Protein AF-A0A2I2FXU3-F1 (afdb_monomer)

pLDDT: mean 91.3, std 12.39, range [39.47, 98.62]

Nearest PDB structures (foldseek):
  2jab-assembly2_B  TM=5.155E-01  e=3.167E-03  synthetic construct
  7tts-assembly1_D  TM=4.616E-01  e=1.803E-03  Homo sapiens
  7tts-assembly1_E  TM=4.319E-01  e=2.280E-03  Homo sapiens
  5le8-assembly2_B  TM=4.761E-01  e=1.492E-02  synthetic construct
  5le2-assembly2_B  TM=4.680E-01  e=5.057E-02  synthetic construct

Mean predicted aligned error: 5.76 Å

Radius of gyration: 20.12 Å; Cα contacts (8 Å, |Δi|>4): 234; chains: 1; bounding box: 50×53×50 Å

Structure (mmCIF, N/CA/C/O backbone):
data_AF-A0A2I2FXU3-F1
#
_entry.id   AF-A0A2I2FXU3-F1
#
loop_
_atom_site.group_PDB
_atom_site.id
_atom_site.type_symbol
_atom_site.label_atom_id
_atom_site.label_alt_id
_atom_site.label_comp_id
_atom_site.label_asym_id
_atom_site.label_entity_id
_atom_site.label_seq_id
_atom_site.pdbx_PDB_ins_code
_atom_site.Cartn_x
_atom_site.Cartn_y
_atom_site.Cartn_z
_atom_site.occupancy
_atom_site.B_iso_or_equiv
_atom_site.auth_seq_id
_atom_site.auth_comp_id
_atom_site.auth_asym_id
_atom_site.auth_atom_id
_atom_site.pdbx_PDB_model_num
ATOM 1 N N . MET A 1 1 ? -16.801 21.733 23.688 1.00 39.47 1 MET A N 1
ATOM 2 C CA . MET A 1 1 ? -16.228 20.838 24.711 1.00 39.47 1 MET A CA 1
ATOM 3 C C . MET A 1 1 ? -17.030 19.547 24.641 1.00 39.47 1 MET A C 1
ATOM 5 O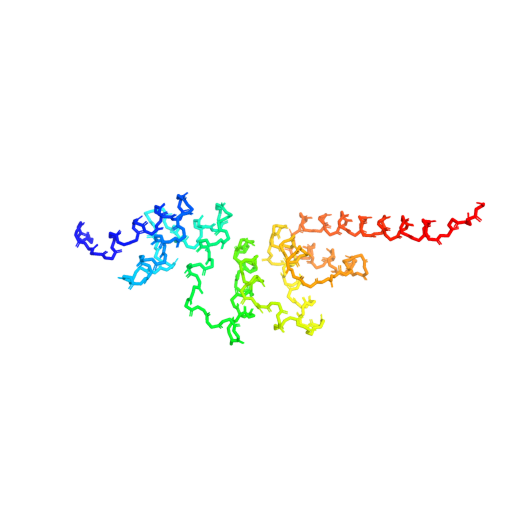 O . MET A 1 1 ? -18.182 19.554 25.047 1.00 39.47 1 MET A O 1
ATOM 9 N N . VAL A 1 2 ? -16.510 18.520 23.960 1.00 44.78 2 VAL A N 1
ATOM 10 C CA . VAL A 1 2 ? -17.203 17.221 23.837 1.00 44.78 2 VAL A CA 1
ATOM 11 C C . VAL A 1 2 ? -17.132 16.531 25.209 1.00 44.78 2 VAL A C 1
ATOM 13 O O . VAL A 1 2 ? -16.062 16.596 25.821 1.00 44.78 2 VAL A O 1
ATOM 16 N N . PRO A 1 3 ? -18.227 15.951 25.735 1.00 40.75 3 PRO A N 1
ATOM 17 C CA . PRO A 1 3 ? -18.242 15.350 27.067 1.00 40.75 3 PRO A CA 1
ATOM 18 C C . PRO A 1 3 ? -17.186 14.248 27.198 1.00 40.75 3 PRO A C 1
ATOM 20 O O . PRO A 1 3 ? -16.908 13.528 26.241 1.00 40.75 3 PRO A O 1
ATOM 23 N N . LEU A 1 4 ? -16.622 14.102 28.398 1.00 49.78 4 LEU A N 1
ATOM 24 C CA . LEU A 1 4 ? -15.660 13.044 28.736 1.00 49.78 4 LEU A CA 1
ATOM 25 C C . LEU A 1 4 ? -16.249 11.621 28.614 1.00 49.78 4 LEU A C 1
ATOM 27 O O . LEU A 1 4 ? -15.477 10.676 28.514 1.00 49.78 4 LEU A O 1
ATOM 31 N N . ASP A 1 5 ? -17.579 11.493 28.518 1.00 58.56 5 ASP A N 1
ATOM 32 C CA . ASP A 1 5 ? -18.321 10.227 28.411 1.00 58.56 5 ASP A CA 1
ATOM 33 C C . ASP A 1 5 ? -18.968 9.998 27.029 1.00 58.56 5 ASP A C 1
ATOM 35 O O . ASP A 1 5 ? -20.008 9.349 26.930 1.00 58.56 5 ASP A O 1
ATOM 39 N N . ASP A 1 6 ? -18.404 10.538 25.943 1.00 65.50 6 ASP A N 1
ATOM 40 C CA . ASP A 1 6 ? -18.864 10.194 24.589 1.00 65.50 6 ASP A CA 1
ATOM 41 C C . ASP A 1 6 ? -18.418 8.758 24.229 1.00 65.50 6 ASP A C 1
ATOM 43 O O . ASP A 1 6 ? -17.213 8.511 24.074 1.00 65.50 6 ASP A O 1
ATOM 47 N N . PRO A 1 7 ? -19.348 7.795 24.052 1.00 66.25 7 PRO A N 1
ATOM 48 C CA . PRO A 1 7 ? -19.008 6.416 23.705 1.00 66.25 7 PRO A CA 1
ATOM 49 C C . PRO A 1 7 ? -18.156 6.316 22.432 1.00 66.25 7 PRO A C 1
ATOM 51 O O . PRO A 1 7 ? -17.288 5.448 22.335 1.00 66.25 7 PRO A O 1
ATOM 54 N N . LEU A 1 8 ? -18.341 7.236 21.477 1.00 68.38 8 LEU A N 1
ATOM 55 C CA . LEU A 1 8 ? -17.561 7.277 20.239 1.00 68.38 8 LEU A CA 1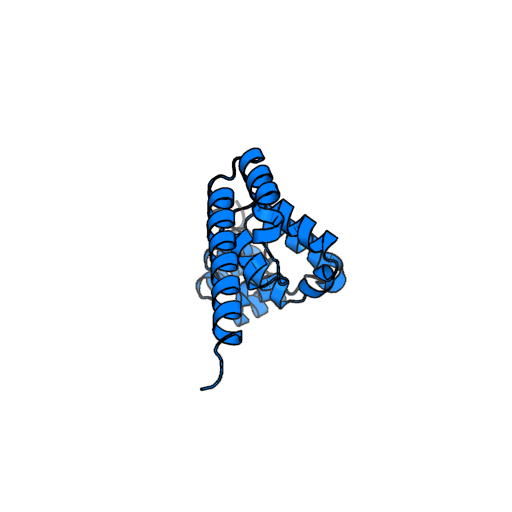
ATOM 56 C C . LEU A 1 8 ? -16.106 7.685 20.487 1.00 68.38 8 LEU A C 1
ATOM 58 O O . LEU A 1 8 ? -15.201 7.159 19.833 1.00 68.38 8 LEU A O 1
ATOM 62 N N . LYS A 1 9 ? -15.855 8.571 21.458 1.00 74.25 9 LYS A N 1
ATOM 63 C CA . LYS A 1 9 ? -14.493 8.936 21.867 1.00 74.25 9 LYS A CA 1
ATOM 64 C C . LYS A 1 9 ? -13.796 7.745 22.529 1.00 74.25 9 LYS A C 1
ATOM 66 O O . LYS A 1 9 ? -12.639 7.469 22.212 1.00 74.25 9 LYS A O 1
ATOM 71 N N . ASN A 1 10 ? -14.517 6.981 23.352 1.00 79.31 10 ASN A N 1
ATOM 72 C CA . ASN A 1 10 ? -13.991 5.767 23.984 1.00 79.31 10 ASN A CA 1
ATOM 73 C C . ASN A 1 10 ? -13.638 4.680 22.956 1.00 79.31 10 ASN A C 1
ATOM 75 O O . ASN A 1 10 ? -12.551 4.103 23.025 1.00 79.31 10 ASN A O 1
ATOM 79 N N . PHE A 1 11 ? -14.491 4.451 21.952 1.00 85.88 11 PHE A N 1
ATOM 80 C CA . PHE A 1 11 ? -14.178 3.526 20.856 1.00 85.88 11 PHE A CA 1
ATOM 81 C C . PHE A 1 11 ? -13.013 4.002 19.992 1.00 85.88 11 PHE A C 1
ATOM 83 O O . PHE A 1 11 ? -12.203 3.185 19.561 1.00 85.88 11 PHE A O 1
ATOM 90 N N . THR A 1 12 ? -12.892 5.311 19.775 1.00 86.75 12 THR A N 1
ATOM 91 C CA . THR A 1 12 ? -11.779 5.890 19.016 1.00 86.75 12 THR A CA 1
ATOM 92 C C . THR A 1 12 ? -10.448 5.627 19.713 1.00 86.75 12 THR A C 1
ATOM 94 O O . THR A 1 12 ? -9.534 5.088 19.094 1.00 86.75 12 THR A O 1
ATOM 97 N N . VAL A 1 13 ? -10.335 5.938 21.007 1.00 90.06 13 VAL A N 1
ATOM 98 C CA . VAL A 1 13 ? -9.108 5.688 21.784 1.00 90.06 13 VAL A CA 1
ATOM 99 C C . VAL A 1 13 ? -8.768 4.195 21.813 1.00 90.06 13 VAL A C 1
ATOM 101 O O . VAL A 1 13 ? -7.623 3.823 21.552 1.00 90.06 13 VAL A O 1
ATOM 104 N N . ALA A 1 14 ? -9.762 3.336 22.060 1.00 93.69 14 ALA A N 1
ATOM 105 C CA . ALA A 1 14 ? -9.567 1.889 22.076 1.00 93.69 14 ALA A CA 1
ATOM 106 C C . ALA A 1 14 ? -9.095 1.350 20.715 1.00 93.69 14 ALA A C 1
ATOM 108 O O . ALA A 1 14 ? -8.186 0.523 20.668 1.00 93.69 14 ALA A O 1
ATOM 109 N N . LEU A 1 15 ? -9.656 1.847 19.606 1.00 95.25 15 LEU A N 1
ATOM 110 C CA . LEU A 1 15 ? -9.288 1.405 18.259 1.00 95.25 15 LEU A CA 1
ATOM 111 C C . LEU A 1 15 ? -7.839 1.767 17.929 1.00 95.25 15 LEU A C 1
ATOM 113 O O . LEU A 1 15 ? -7.103 0.932 17.404 1.00 95.25 15 LEU A O 1
ATOM 117 N N . HIS A 1 16 ? -7.403 2.977 18.286 1.00 95.19 16 HIS A N 1
ATOM 118 C CA . HIS A 1 16 ? -6.007 3.381 18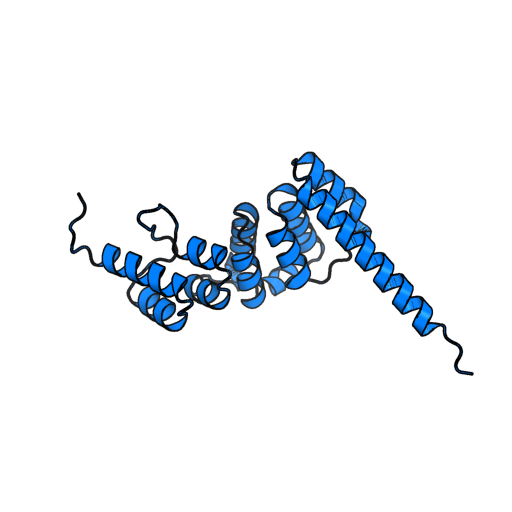.120 1.00 95.19 16 HIS A CA 1
ATOM 119 C C . HIS A 1 16 ? -5.072 2.509 18.955 1.00 95.19 16 HIS A C 1
ATOM 121 O O . HIS A 1 16 ? -4.055 2.046 18.441 1.00 95.19 16 HIS A O 1
ATOM 127 N N . PHE A 1 17 ? -5.421 2.236 20.216 1.00 95.38 17 PHE A N 1
ATOM 128 C CA . PHE A 1 17 ? -4.618 1.367 21.072 1.00 95.38 17 PHE A CA 1
ATOM 129 C C . PHE A 1 17 ? -4.493 -0.049 20.494 1.00 95.38 17 PHE A C 1
ATOM 131 O O . PHE A 1 17 ? -3.384 -0.573 20.412 1.00 95.38 17 PHE A O 1
ATOM 138 N N . ALA A 1 18 ? -5.586 -0.631 19.998 1.00 96.56 18 ALA A N 1
ATOM 139 C CA . ALA A 1 18 ? -5.563 -1.933 19.332 1.00 96.56 18 ALA A CA 1
ATOM 140 C C . ALA A 1 18 ? -4.642 -1.935 18.092 1.00 96.56 18 ALA A C 1
ATOM 142 O O . ALA A 1 18 ? -3.861 -2.868 17.892 1.00 96.56 18 ALA A O 1
ATOM 143 N N . CYS A 1 19 ? -4.646 -0.854 17.299 1.00 96.75 19 CYS A N 1
ATOM 144 C CA . CYS A 1 19 ? -3.727 -0.694 16.166 1.00 96.75 19 CYS A CA 1
ATOM 145 C C . CYS A 1 19 ? -2.256 -0.630 16.609 1.00 96.75 19 CYS A C 1
ATOM 147 O O . CYS A 1 19 ? -1.402 -1.270 15.992 1.00 96.75 19 CYS A O 1
ATOM 149 N N . LEU A 1 20 ? -1.957 0.097 17.695 1.00 96.00 20 LEU A N 1
ATOM 150 C CA . LEU A 1 20 ? -0.608 0.177 18.270 1.00 96.00 20 LEU A CA 1
ATOM 151 C C . LEU A 1 20 ? -0.105 -1.204 18.720 1.00 96.00 20 LEU A C 1
ATOM 153 O O . LEU A 1 20 ? 1.047 -1.556 18.455 1.00 96.00 20 LEU A O 1
ATOM 157 N N . GLN A 1 21 ? -0.978 -1.997 19.347 1.00 97.31 21 GLN A N 1
ATOM 158 C CA . GLN A 1 21 ? -0.664 -3.343 19.841 1.00 97.31 21 GLN A CA 1
ATOM 159 C C . GLN A 1 21 ? -0.650 -4.423 18.752 1.00 97.31 21 GLN A C 1
ATOM 161 O O . GLN A 1 21 ? -0.295 -5.564 19.039 1.00 97.31 21 GLN A O 1
ATOM 166 N N . ASN A 1 22 ? -0.991 -4.082 17.502 1.00 97.56 22 ASN A N 1
ATOM 167 C CA . ASN A 1 22 ? -1.189 -5.048 16.419 1.00 97.56 22 ASN A CA 1
ATOM 168 C C . ASN A 1 22 ? -2.271 -6.105 16.738 1.00 97.56 22 ASN A C 1
ATOM 170 O O . ASN A 1 22 ? -2.162 -7.258 16.320 1.00 97.56 22 ASN A O 1
ATOM 174 N N . ASP A 1 23 ? -3.307 -5.716 17.484 1.00 98.06 23 ASP A N 1
ATOM 175 C CA . ASP A 1 23 ? -4.394 -6.602 17.905 1.00 98.06 23 ASP A CA 1
ATOM 176 C C . ASP A 1 23 ? -5.547 -6.571 16.887 1.00 98.06 23 ASP A C 1
ATOM 178 O O . ASP A 1 23 ? -6.504 -5.798 16.987 1.00 98.06 23 ASP A O 1
ATOM 182 N N . ALA A 1 24 ? -5.433 -7.403 15.850 1.00 97.81 24 ALA A N 1
ATOM 183 C CA . ALA A 1 24 ? -6.410 -7.472 14.762 1.00 97.81 24 ALA A CA 1
ATOM 184 C C . ALA A 1 24 ? -7.799 -7.969 15.220 1.00 97.81 24 ALA A C 1
ATOM 186 O O . ALA A 1 24 ? -8.826 -7.567 14.658 1.00 97.81 24 ALA A O 1
ATOM 187 N N . ASP A 1 25 ? -7.858 -8.817 16.246 1.00 97.81 25 ASP A N 1
ATOM 188 C CA . ASP A 1 25 ? -9.120 -9.355 16.756 1.00 97.81 25 ASP A CA 1
ATOM 189 C C . ASP A 1 25 ? -9.879 -8.284 17.543 1.00 97.81 25 ASP A C 1
ATOM 191 O O . ASP A 1 25 ? -11.074 -8.068 17.306 1.00 97.81 25 ASP A O 1
ATOM 195 N N . GLN A 1 26 ? -9.174 -7.522 18.384 1.00 97.00 26 GLN A N 1
ATOM 196 C CA . GLN A 1 26 ? -9.753 -6.378 19.080 1.00 97.00 26 GLN A CA 1
ATOM 197 C C . GLN A 1 26 ? -10.206 -5.288 18.100 1.00 97.00 26 GLN A C 1
ATOM 199 O O . GLN A 1 26 ? -11.298 -4.741 18.261 1.00 97.00 26 GLN A O 1
ATOM 204 N N . VAL A 1 27 ? -9.436 -5.016 17.040 1.00 97.50 27 VAL A N 1
ATOM 205 C CA . VAL A 1 27 ? -9.860 -4.110 15.954 1.00 97.50 27 VAL A CA 1
ATOM 206 C C . VAL A 1 27 ? -11.181 -4.579 15.344 1.00 97.50 27 VAL A C 1
ATOM 208 O O . VAL A 1 27 ? -12.109 -3.786 15.198 1.00 97.50 27 VAL A O 1
ATOM 211 N N . THR A 1 28 ? -11.311 -5.874 15.051 1.00 96.69 28 THR A N 1
ATOM 212 C CA . THR A 1 28 ? -12.548 -6.449 14.496 1.00 96.69 28 THR A CA 1
ATOM 213 C C . THR A 1 28 ? -13.733 -6.255 15.441 1.00 96.69 28 THR A C 1
ATOM 215 O O . THR A 1 28 ? -14.825 -5.878 15.007 1.00 96.69 28 THR A O 1
ATOM 218 N N . GLN A 1 29 ? -13.534 -6.502 16.737 1.00 95.62 29 GLN A N 1
ATOM 219 C CA . GLN A 1 29 ? -14.572 -6.328 17.748 1.00 95.62 29 GLN A CA 1
ATOM 220 C C . GLN A 1 29 ? -15.010 -4.862 17.860 1.00 95.62 29 GLN A C 1
ATOM 222 O O . GLN A 1 29 ? -16.208 -4.584 17.852 1.00 95.62 29 GLN A O 1
ATOM 227 N N . LEU A 1 30 ? -14.059 -3.928 17.910 1.00 94.50 30 LEU A N 1
ATOM 228 C CA . LEU A 1 30 ? -14.337 -2.496 18.017 1.00 94.50 30 LEU A CA 1
ATOM 229 C C . LEU A 1 30 ? -15.048 -1.954 16.771 1.00 94.50 30 LEU A C 1
ATOM 231 O O . LEU A 1 30 ? -16.022 -1.213 16.902 1.00 94.50 30 LEU A O 1
ATOM 235 N N . MET A 1 31 ? -14.639 -2.376 15.571 1.00 93.69 31 MET A N 1
ATOM 236 C CA . MET A 1 31 ? -15.327 -2.020 14.321 1.00 93.69 31 MET A CA 1
ATOM 237 C C . MET A 1 31 ? -16.787 -2.509 14.327 1.00 93.69 31 MET A C 1
ATOM 239 O O . MET A 1 31 ? -17.690 -1.765 13.952 1.00 93.69 31 MET A O 1
ATOM 243 N N . ARG A 1 32 ? -17.060 -3.719 14.845 1.00 92.25 32 ARG A N 1
ATOM 244 C CA . ARG A 1 32 ? -18.438 -4.232 15.024 1.00 92.25 32 ARG A CA 1
ATOM 245 C C . ARG A 1 32 ? -19.256 -3.444 16.050 1.00 92.25 32 ARG A C 1
ATOM 247 O O . ARG A 1 32 ? -20.477 -3.411 15.943 1.00 92.25 32 ARG A O 1
ATOM 254 N N . MET A 1 33 ? -18.602 -2.816 17.024 1.00 90.12 33 MET A N 1
ATOM 255 C CA . MET A 1 33 ? -19.234 -1.929 18.010 1.00 90.12 33 MET A CA 1
ATOM 256 C C . MET A 1 33 ? -19.469 -0.505 17.475 1.00 90.12 33 MET A C 1
ATOM 258 O O . MET A 1 33 ? -19.996 0.336 18.198 1.00 90.12 33 MET A O 1
ATOM 262 N N . GLY A 1 34 ? -19.117 -0.231 16.213 1.00 87.81 34 GLY A N 1
ATOM 263 C CA . GLY A 1 34 ? -19.335 1.061 15.560 1.00 87.81 34 GLY A CA 1
ATOM 264 C C . GLY A 1 34 ? -18.128 1.999 15.583 1.00 87.81 34 GLY A C 1
ATOM 265 O O . GLY A 1 34 ? -18.266 3.160 15.189 1.00 87.81 34 GLY A O 1
ATOM 266 N N . ALA A 1 35 ? -16.949 1.527 16.009 1.00 90.56 35 ALA A N 1
ATOM 267 C CA . ALA A 1 35 ? -15.709 2.265 15.789 1.00 90.56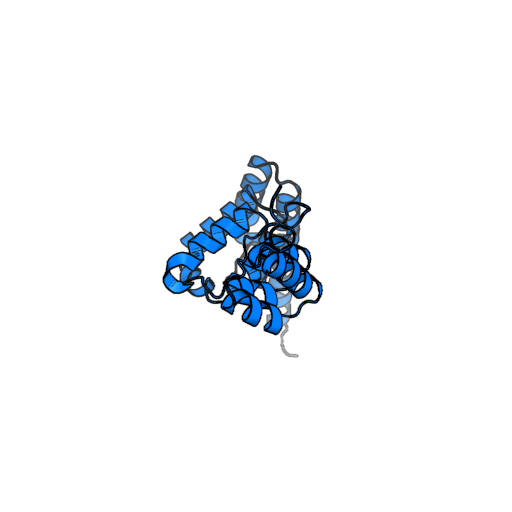 35 ALA A CA 1
ATOM 268 C C . ALA A 1 35 ? -15.475 2.449 14.281 1.00 90.56 35 ALA A C 1
ATOM 270 O O . ALA A 1 35 ? -15.814 1.575 13.482 1.00 90.56 35 ALA A O 1
ATOM 271 N N . ARG A 1 36 ? -14.899 3.587 13.882 1.00 89.06 36 ARG A N 1
ATOM 272 C CA . ARG A 1 36 ? -14.640 3.892 12.471 1.00 89.06 36 ARG A CA 1
ATOM 273 C C . ARG A 1 36 ? -13.149 3.962 12.188 1.00 89.06 36 ARG A C 1
ATOM 275 O O . ARG A 1 36 ? -12.398 4.562 12.952 1.00 89.06 36 ARG A O 1
ATOM 282 N N . ARG A 1 37 ? -12.732 3.404 11.050 1.00 90.75 37 ARG A N 1
ATOM 283 C CA . ARG A 1 37 ? -11.329 3.390 10.596 1.00 90.75 37 ARG A CA 1
ATOM 284 C C . ARG A 1 37 ? -10.735 4.785 10.354 1.00 90.75 37 ARG A C 1
ATOM 286 O O . ARG A 1 37 ? -9.517 4.942 10.402 1.00 90.75 37 ARG A O 1
ATOM 293 N N . ASP A 1 38 ? -11.588 5.772 10.082 1.00 89.56 38 ASP A N 1
ATOM 294 C CA . ASP A 1 38 ? -11.257 7.179 9.832 1.00 89.56 38 ASP A CA 1
ATOM 295 C C . ASP A 1 38 ? -11.410 8.069 11.078 1.00 89.56 38 ASP A C 1
ATOM 297 O O . ASP A 1 38 ? -11.169 9.274 11.003 1.00 89.56 38 ASP A O 1
ATOM 301 N N . ALA A 1 39 ? -11.779 7.494 12.230 1.00 85.94 39 ALA A N 1
ATOM 302 C CA . ALA A 1 39 ? -11.828 8.228 13.485 1.00 85.94 39 ALA A CA 1
ATOM 303 C C . ALA A 1 39 ? -10.432 8.747 13.840 1.00 85.94 39 ALA A C 1
ATOM 305 O O . ALA A 1 39 ? -9.458 7.995 13.779 1.00 85.94 39 ALA A O 1
ATOM 306 N N . LEU A 1 40 ? -10.348 10.025 14.211 1.00 90.62 40 LEU A N 1
ATOM 307 C CA . LEU A 1 40 ? -9.085 10.713 14.462 1.00 90.62 40 LEU A CA 1
ATOM 308 C C . LEU A 1 40 ? -8.697 10.646 15.941 1.00 90.62 40 LEU A C 1
ATOM 310 O O . LEU A 1 40 ? -9.524 10.869 16.827 1.00 90.62 40 LEU A O 1
ATOM 314 N N . SER A 1 41 ? -7.422 10.376 16.203 1.00 86.25 41 SER A N 1
ATOM 315 C CA . SER A 1 41 ? -6.795 10.528 17.513 1.00 86.25 41 SER A CA 1
ATOM 316 C C . SER A 1 41 ? -6.681 12.004 17.921 1.00 86.25 41 SER A C 1
ATOM 318 O O . SER A 1 41 ? -6.922 12.919 17.132 1.00 86.25 41 SER A O 1
ATOM 320 N N . GLU A 1 42 ? -6.214 12.256 19.147 1.00 84.00 42 GLU A N 1
ATOM 321 C CA . GLU A 1 42 ? -5.888 13.616 19.604 1.00 84.00 42 GLU A CA 1
ATOM 322 C C . GLU A 1 42 ? -4.753 14.271 18.796 1.00 84.00 42 GLU A C 1
ATOM 324 O O . GLU A 1 42 ? -4.687 15.494 18.718 1.00 84.00 42 GLU A O 1
ATOM 329 N N . SER A 1 43 ? -3.892 13.475 18.151 1.00 85.56 43 SER A N 1
ATOM 330 C CA . SER A 1 43 ? -2.856 13.971 17.236 1.00 85.56 43 SER A CA 1
ATOM 331 C C . SER A 1 43 ? -3.359 14.182 15.802 1.00 85.56 43 SER A C 1
ATOM 333 O O . SER A 1 43 ? -2.576 14.569 14.938 1.00 85.56 43 SER A O 1
ATOM 335 N N . GLY A 1 44 ? -4.645 13.925 15.534 1.00 90.50 44 GLY A N 1
ATOM 336 C CA . GLY A 1 44 ? -5.259 14.079 14.215 1.00 90.50 44 GLY A CA 1
ATOM 337 C C . GLY A 1 44 ? -4.968 12.940 13.235 1.00 90.50 44 GLY A C 1
ATOM 338 O O . GLY A 1 44 ? -5.312 13.070 12.065 1.00 90.50 44 GLY A O 1
ATOM 339 N N . ALA A 1 45 ? -4.353 11.842 13.683 1.00 92.50 45 ALA A N 1
ATOM 340 C CA . ALA A 1 45 ? -4.132 10.658 12.856 1.00 92.50 45 ALA A CA 1
ATOM 341 C C . ALA A 1 45 ? -5.337 9.720 12.945 1.00 92.50 45 ALA A C 1
ATOM 343 O O . ALA A 1 45 ? -5.873 9.509 14.028 1.00 92.50 45 ALA A O 1
ATOM 344 N N . SER A 1 46 ? -5.747 9.138 11.826 1.00 94.62 46 SER A N 1
ATOM 345 C CA . SER A 1 46 ? -6.759 8.080 11.806 1.00 94.62 46 SER A CA 1
ATOM 346 C C . SER A 1 46 ? -6.198 6.734 12.271 1.00 94.62 46 SER A C 1
ATOM 348 O O . SER A 1 46 ? -5.000 6.464 12.136 1.00 94.62 46 SER A O 1
ATOM 350 N N . ALA A 1 47 ? -7.069 5.832 12.731 1.00 95.19 47 ALA A N 1
ATOM 351 C CA . ALA A 1 47 ? -6.674 4.463 13.074 1.00 95.19 47 ALA A CA 1
ATOM 352 C C . ALA A 1 47 ? -6.005 3.738 11.887 1.00 95.19 47 ALA A C 1
ATOM 354 O O . ALA A 1 47 ? -5.008 3.036 12.064 1.00 95.19 47 ALA A O 1
ATOM 355 N N . LEU A 1 48 ? -6.505 3.968 10.664 1.00 96.69 48 LEU A N 1
ATOM 356 C CA . LEU A 1 48 ? -5.906 3.436 9.437 1.00 96.69 48 LEU A CA 1
ATOM 357 C C . LEU A 1 48 ? -4.497 3.988 9.177 1.00 96.69 48 LEU A C 1
ATOM 359 O O . LEU A 1 48 ? -3.617 3.228 8.783 1.00 96.69 48 LEU A O 1
ATOM 363 N N . GLU A 1 49 ? -4.258 5.282 9.412 1.00 96.00 49 GLU A N 1
ATOM 364 C CA . GLU A 1 49 ? -2.917 5.873 9.286 1.00 96.00 49 GLU A CA 1
ATOM 365 C C . GLU A 1 49 ? -1.948 5.320 10.331 1.00 96.00 49 GLU A C 1
ATOM 367 O O . GLU A 1 49 ? -0.809 5.012 9.989 1.00 96.00 49 GLU A O 1
ATOM 372 N N . VAL A 1 50 ? -2.393 5.128 11.577 1.00 96.19 50 VAL A N 1
ATOM 373 C CA . VAL A 1 50 ? -1.560 4.511 12.622 1.00 96.19 50 VAL A CA 1
ATOM 374 C C . VAL A 1 50 ? -1.167 3.083 12.239 1.00 96.19 50 VAL A C 1
ATOM 376 O O . VAL A 1 50 ? 0.005 2.716 12.337 1.00 96.19 50 VAL A O 1
ATOM 379 N N . ALA A 1 51 ? -2.116 2.275 11.762 1.00 97.56 51 ALA A N 1
ATOM 380 C CA . ALA A 1 51 ? -1.835 0.912 11.316 1.00 97.56 51 ALA A CA 1
ATOM 381 C C . ALA A 1 51 ? -0.897 0.872 10.093 1.00 97.56 51 ALA A C 1
ATOM 383 O O . ALA A 1 51 ? -0.016 0.009 10.024 1.00 97.56 51 ALA A O 1
ATOM 384 N N . ASP A 1 52 ? -1.053 1.814 9.156 1.00 97.56 52 ASP A N 1
ATOM 385 C CA . ASP A 1 52 ? -0.199 1.931 7.971 1.00 97.56 52 ASP A CA 1
ATOM 386 C C . ASP A 1 52 ? 1.245 2.297 8.337 1.00 97.56 52 ASP A C 1
ATOM 388 O O . ASP A 1 52 ? 2.170 1.602 7.913 1.00 97.56 52 ASP A O 1
ATOM 392 N N . GLN A 1 53 ? 1.435 3.302 9.198 1.00 96.56 53 GLN A N 1
ATOM 393 C CA . GLN A 1 53 ? 2.751 3.749 9.674 1.00 96.56 53 GLN A CA 1
ATOM 394 C C . GLN A 1 53 ? 3.497 2.669 10.464 1.00 96.56 53 GLN A C 1
ATOM 396 O O . GLN A 1 53 ? 4.726 2.605 10.429 1.00 96.56 53 GLN A O 1
ATOM 401 N N . LEU A 1 54 ? 2.763 1.804 11.165 1.00 97.12 54 LEU A N 1
ATOM 402 C CA . LEU A 1 54 ? 3.322 0.698 11.943 1.00 97.12 54 LEU A CA 1
ATOM 403 C C . LEU A 1 54 ? 3.462 -0.611 11.152 1.00 97.12 54 LEU A C 1
ATOM 405 O O . LEU A 1 54 ? 3.855 -1.626 11.730 1.00 97.12 54 LEU A O 1
ATOM 409 N N . ASN A 1 55 ? 3.156 -0.605 9.849 1.00 97.75 55 ASN A N 1
ATOM 410 C CA . ASN A 1 55 ? 3.225 -1.771 8.965 1.00 97.75 55 ASN A CA 1
ATOM 411 C C . ASN A 1 55 ? 2.387 -2.969 9.463 1.00 97.75 55 ASN A C 1
ATOM 413 O O . ASN A 1 55 ? 2.832 -4.120 9.467 1.00 97.75 55 ASN A O 1
ATOM 417 N N . ARG A 1 56 ? 1.163 -2.703 9.938 1.00 98.19 56 ARG A N 1
ATOM 418 C CA . ARG A 1 56 ? 0.250 -3.717 10.491 1.00 98.19 56 ARG A CA 1
ATOM 419 C C . ARG A 1 56 ? -0.739 -4.218 9.440 1.00 98.19 56 ARG A C 1
ATOM 421 O O . ARG A 1 56 ? -1.916 -3.879 9.471 1.00 98.19 56 ARG A O 1
ATOM 428 N N . VAL A 1 57 ? -0.264 -5.042 8.507 1.00 98.31 57 VAL A N 1
ATOM 429 C CA . VAL A 1 57 ? -1.049 -5.512 7.345 1.00 98.31 57 VAL A CA 1
ATOM 430 C C . VAL A 1 57 ? -2.379 -6.155 7.750 1.00 98.31 57 VAL A C 1
ATOM 432 O O . VAL A 1 57 ? -3.424 -5.785 7.223 1.00 98.31 57 VAL A O 1
ATOM 435 N N . GLU A 1 58 ? -2.375 -7.076 8.718 1.00 98.50 58 GLU A N 1
ATOM 436 C CA . GLU A 1 58 ? -3.613 -7.754 9.126 1.00 98.50 58 GLU A CA 1
ATOM 437 C C . GLU A 1 58 ? -4.584 -6.804 9.844 1.00 98.50 58 GLU A C 1
ATOM 439 O O . GLU A 1 58 ? -5.787 -6.863 9.602 1.00 98.50 58 GLU A O 1
ATOM 444 N N . VAL A 1 59 ? -4.078 -5.860 10.646 1.00 98.56 59 VAL A N 1
ATOM 445 C CA . VAL A 1 59 ? -4.906 -4.794 11.237 1.00 98.56 59 VAL A CA 1
ATOM 446 C C . VAL A 1 59 ? -5.525 -3.920 10.151 1.00 98.56 59 VAL A C 1
ATOM 448 O O . VAL A 1 59 ? -6.722 -3.652 10.204 1.00 98.56 59 VAL A O 1
ATOM 451 N N . VAL A 1 60 ? -4.751 -3.511 9.142 1.00 98.38 60 VAL A N 1
ATOM 452 C CA . VAL A 1 60 ? -5.264 -2.737 8.005 1.00 98.38 60 VAL A CA 1
ATOM 453 C C . VAL A 1 60 ? -6.385 -3.499 7.297 1.00 98.38 60 VAL A C 1
ATOM 455 O O . VAL A 1 60 ? -7.443 -2.928 7.050 1.00 98.38 60 VAL A O 1
ATOM 458 N N . LYS A 1 61 ? -6.217 -4.805 7.054 1.00 98.25 61 LYS A N 1
ATOM 459 C CA . LYS A 1 61 ? -7.269 -5.651 6.463 1.00 98.25 61 LYS A CA 1
ATOM 460 C C . LYS A 1 61 ? -8.536 -5.673 7.318 1.00 98.25 61 LYS A C 1
ATOM 462 O O . LYS A 1 61 ? -9.633 -5.617 6.771 1.00 98.25 61 LYS A O 1
ATOM 467 N N . ARG A 1 62 ? -8.413 -5.714 8.651 1.00 98.00 62 ARG A N 1
ATOM 468 C CA . ARG A 1 62 ? -9.569 -5.624 9.563 1.00 98.00 62 ARG A CA 1
ATOM 469 C C . ARG A 1 62 ? -10.227 -4.247 9.554 1.00 98.00 62 ARG A C 1
ATOM 471 O O . ARG A 1 62 ? -11.451 -4.172 9.563 1.00 98.00 62 ARG A O 1
ATOM 478 N N . LEU A 1 63 ? -9.444 -3.172 9.482 1.00 97.31 63 LEU A N 1
ATOM 479 C CA . LEU A 1 63 ? -9.960 -1.806 9.347 1.00 97.31 63 LEU A CA 1
ATOM 480 C C . LEU A 1 63 ? -10.664 -1.569 8.004 1.00 97.31 63 LEU A C 1
ATOM 482 O O . LEU A 1 63 ? -11.543 -0.719 7.933 1.00 97.31 63 LEU A O 1
ATOM 486 N N . MET A 1 64 ? -10.293 -2.312 6.959 1.00 96.12 64 MET A N 1
ATOM 487 C CA . MET A 1 64 ? -10.880 -2.236 5.617 1.00 96.12 64 MET A CA 1
ATOM 488 C C . MET A 1 64 ? -11.922 -3.328 5.340 1.00 96.12 64 MET A C 1
ATOM 490 O O . MET A 1 64 ? -12.304 -3.530 4.190 1.00 96.12 64 MET A O 1
ATOM 494 N N . ALA A 1 65 ? -12.389 -4.046 6.365 1.00 93.19 65 ALA A N 1
ATOM 495 C CA . ALA A 1 65 ? -13.315 -5.168 6.193 1.00 93.19 65 ALA A CA 1
ATOM 496 C C . ALA A 1 65 ? -14.684 -4.768 5.601 1.00 93.19 65 ALA A C 1
ATOM 498 O O . ALA A 1 65 ? -15.428 -5.631 5.143 1.00 93.19 65 ALA A O 1
ATOM 499 N N . ASP A 1 66 ? -15.018 -3.478 5.616 1.00 91.00 66 ASP A N 1
ATOM 500 C CA . ASP A 1 66 ? -16.220 -2.889 5.025 1.00 91.00 66 ASP A CA 1
ATOM 501 C C . ASP A 1 66 ? -16.079 -2.558 3.526 1.00 91.00 66 ASP A C 1
ATOM 503 O O . ASP A 1 66 ? -17.075 -2.255 2.867 1.00 91.00 66 ASP A O 1
ATOM 507 N N . VAL A 1 67 ? -14.865 -2.619 2.968 1.00 93.38 67 VAL A N 1
ATOM 508 C CA . VAL A 1 67 ? -14.620 -2.366 1.543 1.00 93.38 67 VAL A CA 1
ATOM 509 C C . VAL A 1 67 ? -15.097 -3.548 0.710 1.00 93.38 67 VAL A C 1
ATOM 511 O O . VAL A 1 67 ? -14.564 -4.652 0.807 1.00 93.38 67 VAL A O 1
ATOM 514 N N . ASP A 1 68 ? -16.033 -3.289 -0.202 1.00 96.06 68 ASP A N 1
ATOM 515 C CA . ASP A 1 68 ? -16.330 -4.197 -1.310 1.00 96.06 68 ASP A CA 1
ATOM 516 C C . ASP A 1 68 ? -15.175 -4.136 -2.323 1.00 96.06 68 ASP A C 1
ATOM 518 O O . ASP A 1 68 ? -15.144 -3.288 -3.217 1.00 96.06 68 ASP A O 1
ATOM 522 N N . VAL A 1 69 ? -14.179 -5.005 -2.142 1.00 95.19 69 VAL A N 1
ATOM 523 C CA . VAL A 1 69 ? -12.960 -5.030 -2.963 1.00 95.19 69 VAL A CA 1
ATOM 524 C C . VAL A 1 69 ? -13.267 -5.319 -4.431 1.00 95.19 69 VAL A C 1
ATOM 526 O O . VAL A 1 69 ? -12.625 -4.750 -5.312 1.00 95.19 69 VAL A O 1
ATOM 529 N N . GLU A 1 70 ? -14.280 -6.135 -4.723 1.00 93.88 70 GLU A N 1
ATOM 530 C CA . GLU A 1 70 ? -14.648 -6.476 -6.100 1.00 93.88 70 GLU A CA 1
ATOM 531 C C . GLU A 1 70 ? -15.163 -5.262 -6.876 1.00 93.88 70 GLU A C 1
ATOM 533 O O . GLU A 1 70 ? -14.897 -5.136 -8.073 1.00 93.88 70 GLU A O 1
ATOM 538 N N . LYS A 1 71 ? -15.867 -4.342 -6.202 1.00 95.62 71 LYS A N 1
ATOM 539 C CA . LYS A 1 71 ? -16.412 -3.131 -6.835 1.00 95.62 71 LYS A CA 1
ATOM 540 C C . LYS A 1 71 ? -15.521 -1.903 -6.685 1.00 95.62 71 LYS A C 1
ATOM 542 O O . LYS A 1 71 ? -15.392 -1.129 -7.628 1.00 95.62 71 LYS A O 1
ATOM 547 N N . MET A 1 72 ? -14.918 -1.714 -5.514 1.00 96.19 72 MET A N 1
ATOM 548 C CA . MET A 1 72 ? -14.214 -0.483 -5.127 1.00 96.19 72 MET A CA 1
ATOM 549 C C . MET A 1 72 ? -12.700 -0.660 -4.969 1.00 96.19 72 MET A C 1
ATOM 551 O O . MET A 1 72 ? -11.993 0.325 -4.768 1.00 96.19 72 MET A O 1
ATOM 555 N N . GLY A 1 73 ? -12.177 -1.882 -5.093 1.00 96.25 73 GLY A N 1
ATOM 556 C CA . GLY A 1 73 ? -10.776 -2.202 -4.821 1.00 96.25 73 GLY A CA 1
ATOM 557 C C . GLY A 1 73 ? -9.761 -1.345 -5.582 1.00 96.25 73 GLY A C 1
ATOM 558 O O . GLY A 1 73 ? -8.837 -0.801 -4.980 1.00 96.25 73 GLY A O 1
ATOM 559 N N . LEU A 1 74 ? -9.953 -1.155 -6.891 1.00 96.50 74 LEU A N 1
ATOM 560 C CA . LEU A 1 74 ? -9.083 -0.308 -7.710 1.00 96.50 74 LEU A CA 1
ATOM 561 C C . LEU A 1 74 ? -9.116 1.160 -7.264 1.00 96.50 74 LEU A C 1
ATOM 563 O O . LEU A 1 74 ? -8.080 1.821 -7.235 1.00 96.50 74 LEU A O 1
ATOM 567 N N . LEU A 1 75 ? -10.293 1.673 -6.907 1.00 96.94 75 LEU A N 1
ATOM 568 C CA . LEU A 1 75 ? -10.446 3.046 -6.433 1.00 96.94 75 LEU A CA 1
ATOM 569 C C . LEU A 1 75 ? -9.719 3.245 -5.094 1.00 96.94 75 LEU A C 1
ATOM 571 O O . LEU A 1 75 ? -8.942 4.189 -4.954 1.00 96.94 75 LEU A O 1
ATOM 575 N N . GLU A 1 76 ? -9.913 2.327 -4.147 1.00 97.38 76 GLU A N 1
ATOM 576 C CA . GLU A 1 76 ? -9.221 2.322 -2.851 1.00 97.38 76 GLU A CA 1
ATOM 577 C C . GLU A 1 76 ? -7.701 2.207 -3.021 1.00 97.38 76 GLU A C 1
ATOM 579 O O . GLU A 1 76 ? -6.941 2.931 -2.376 1.00 97.38 76 GLU A O 1
ATOM 584 N N . LEU A 1 77 ? -7.236 1.383 -3.967 1.00 98.06 77 LEU A N 1
ATOM 585 C CA . LEU A 1 77 ? -5.816 1.277 -4.297 1.00 98.06 77 LEU A CA 1
ATOM 586 C C . LEU A 1 77 ? -5.250 2.605 -4.811 1.00 98.06 77 LEU A C 1
ATOM 588 O O . LEU A 1 77 ? -4.172 3.019 -4.385 1.00 98.06 77 LEU A O 1
ATOM 592 N N . LEU A 1 78 ? -5.963 3.296 -5.702 1.00 97.94 78 LEU A N 1
ATOM 593 C CA . LEU A 1 78 ? -5.534 4.601 -6.208 1.00 97.94 78 LEU A CA 1
ATOM 594 C C . LEU A 1 78 ? -5.490 5.660 -5.095 1.00 97.94 78 LEU A C 1
ATOM 596 O O . LEU A 1 78 ? -4.554 6.464 -5.061 1.00 97.94 78 LEU A O 1
ATOM 600 N N . TYR A 1 79 ? -6.445 5.651 -4.158 1.00 97.06 79 TYR A N 1
ATOM 601 C CA . TYR A 1 79 ? -6.396 6.524 -2.981 1.00 97.06 79 TYR A CA 1
ATOM 602 C C . TYR A 1 79 ? -5.194 6.213 -2.084 1.00 97.06 79 TYR A C 1
ATOM 604 O O . TYR A 1 79 ? -4.466 7.139 -1.720 1.00 97.06 79 TYR A O 1
ATOM 612 N N . ALA A 1 80 ? -4.940 4.936 -1.788 1.00 97.88 80 ALA A N 1
ATOM 613 C CA . ALA A 1 80 ? -3.793 4.507 -0.991 1.00 97.88 80 ALA A CA 1
ATOM 614 C C . ALA A 1 80 ? -2.461 4.926 -1.636 1.00 97.88 80 ALA A C 1
ATOM 616 O O . ALA A 1 80 ? -1.582 5.458 -0.957 1.00 97.88 80 ALA A O 1
ATOM 617 N N . ILE A 1 81 ? -2.337 4.780 -2.962 1.00 98.44 81 ILE A N 1
ATOM 618 C CA . ILE A 1 81 ? -1.164 5.230 -3.724 1.00 98.44 81 ILE A CA 1
ATOM 619 C C . ILE A 1 81 ? -0.970 6.740 -3.581 1.00 98.44 81 ILE A C 1
ATOM 621 O O . ILE A 1 81 ? 0.129 7.173 -3.234 1.00 98.44 81 ILE A O 1
ATOM 625 N N . ARG A 1 82 ? -2.017 7.549 -3.798 1.00 97.06 82 ARG A N 1
ATOM 626 C CA . ARG A 1 82 ? -1.912 9.017 -3.680 1.00 97.06 82 ARG A CA 1
ATOM 627 C C . ARG A 1 82 ? -1.597 9.490 -2.262 1.00 97.06 82 ARG A C 1
ATOM 629 O O . ARG A 1 82 ? -1.008 10.551 -2.103 1.00 97.06 82 ARG A O 1
ATOM 636 N N . ARG A 1 83 ? -1.985 8.723 -1.241 1.00 96.12 83 ARG A N 1
ATOM 637 C CA . ARG A 1 83 ? -1.661 9.008 0.165 1.00 96.12 83 ARG A CA 1
ATOM 638 C C . ARG A 1 83 ? -0.315 8.431 0.608 1.00 96.12 83 ARG A C 1
ATOM 640 O O . ARG A 1 83 ? 0.104 8.690 1.728 1.00 96.12 83 ARG A O 1
ATOM 647 N N . GLY A 1 84 ? 0.362 7.658 -0.243 1.00 97.75 84 GLY A N 1
ATOM 648 C CA . GLY A 1 84 ? 1.646 7.045 0.094 1.00 97.75 84 GLY A CA 1
ATOM 649 C C . GLY A 1 84 ? 1.555 5.869 1.073 1.00 97.75 84 GLY A C 1
ATOM 650 O O . GLY A 1 84 ? 2.563 5.542 1.696 1.00 97.75 84 GLY A O 1
ATOM 651 N N . GLN A 1 85 ? 0.380 5.246 1.212 1.00 98.00 85 GLN 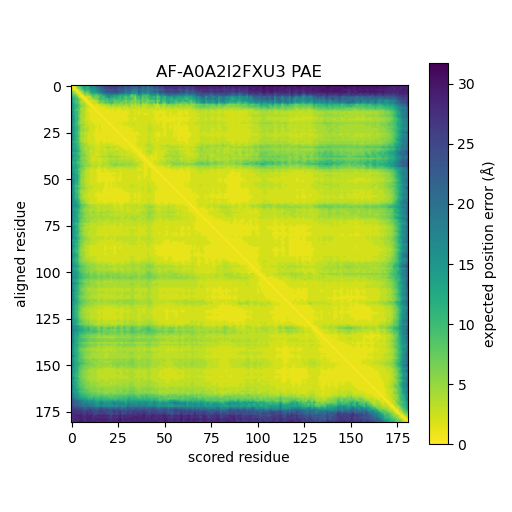A N 1
ATOM 652 C CA . GLN A 1 85 ? 0.081 4.231 2.228 1.00 98.00 85 GLN A CA 1
ATOM 653 C C . GLN A 1 85 ? 0.499 2.829 1.767 1.00 98.00 85 GLN A C 1
ATOM 655 O O . GLN A 1 85 ? -0.300 2.066 1.216 1.00 98.00 85 GLN A O 1
ATOM 660 N N . SER A 1 86 ? 1.779 2.486 1.925 1.00 98.50 86 SER A N 1
ATOM 661 C CA . SER A 1 86 ? 2.337 1.231 1.401 1.00 98.50 86 SER A CA 1
ATOM 662 C C . SER A 1 86 ? 1.752 -0.023 2.046 1.00 98.50 86 SER A C 1
ATOM 664 O O . SER A 1 86 ? 1.611 -1.044 1.371 1.00 98.50 86 SER A O 1
ATOM 666 N N . THR A 1 87 ? 1.390 0.043 3.326 1.00 98.62 87 THR A N 1
ATOM 667 C CA . THR A 1 87 ? 0.810 -1.093 4.054 1.00 98.62 87 THR A CA 1
ATOM 668 C C . THR A 1 87 ? -0.627 -1.324 3.598 1.00 98.62 87 THR A C 1
ATOM 670 O O . THR A 1 87 ? -1.038 -2.466 3.409 1.00 98.62 87 THR A O 1
ATOM 673 N N . VAL A 1 88 ? -1.370 -0.244 3.329 1.00 98.25 88 VAL A N 1
ATOM 674 C CA . VAL A 1 88 ? -2.702 -0.310 2.704 1.00 98.25 88 VAL A CA 1
ATOM 675 C C . VAL A 1 88 ? -2.633 -0.895 1.297 1.00 98.25 88 VAL A C 1
ATOM 677 O O . VAL A 1 88 ? -3.427 -1.770 0.963 1.00 98.25 88 VAL A O 1
ATOM 680 N N . VAL A 1 89 ? -1.649 -0.490 0.488 1.00 98.50 89 VAL A N 1
ATOM 681 C CA . VAL A 1 89 ? -1.419 -1.082 -0.840 1.00 98.50 89 VAL A CA 1
ATOM 682 C C . VAL A 1 89 ? -1.168 -2.589 -0.732 1.00 98.50 89 VAL A C 1
ATOM 684 O O . VAL A 1 89 ? -1.785 -3.355 -1.467 1.00 98.50 89 VAL A O 1
ATOM 687 N N . HIS A 1 90 ? -0.309 -3.035 0.191 1.00 98.31 90 HIS A N 1
ATOM 688 C CA . HIS A 1 90 ? -0.067 -4.465 0.422 1.00 98.31 90 HIS A CA 1
ATOM 689 C C . HIS A 1 90 ? -1.351 -5.189 0.851 1.00 98.31 90 HIS A C 1
ATOM 691 O O . HIS A 1 90 ? -1.734 -6.168 0.210 1.00 98.31 90 HIS A O 1
ATOM 697 N N . ALA A 1 91 ? -2.061 -4.680 1.859 1.00 98.31 91 ALA A N 1
ATOM 698 C CA . ALA A 1 91 ? -3.319 -5.255 2.330 1.00 98.31 91 ALA A CA 1
ATOM 699 C C . ALA A 1 91 ? -4.346 -5.419 1.197 1.00 98.31 91 ALA A C 1
ATOM 701 O O . ALA A 1 91 ? -4.891 -6.505 1.014 1.00 98.31 91 ALA A O 1
ATOM 702 N N . LEU A 1 92 ? -4.552 -4.383 0.380 1.00 98.12 92 LEU A N 1
ATOM 703 C CA . LEU A 1 92 ? -5.465 -4.419 -0.765 1.00 98.12 92 LEU A CA 1
ATOM 704 C C . LEU A 1 92 ? -5.076 -5.486 -1.801 1.00 98.12 92 LEU A C 1
ATOM 706 O O . LEU A 1 92 ? -5.948 -6.174 -2.338 1.00 98.12 92 LEU A O 1
ATOM 710 N N . MET A 1 93 ? -3.778 -5.680 -2.061 1.00 96.88 93 MET A N 1
ATOM 711 C CA . MET A 1 93 ? -3.317 -6.757 -2.946 1.00 96.88 93 MET A CA 1
ATOM 712 C C . MET A 1 93 ? -3.653 -8.145 -2.385 1.00 96.88 93 MET A C 1
ATOM 714 O O . MET A 1 93 ? -4.093 -9.013 -3.143 1.00 96.88 93 MET A O 1
ATOM 718 N N . GLU A 1 94 ? -3.500 -8.355 -1.072 1.00 96.88 94 GLU A N 1
ATOM 719 C CA . GLU A 1 94 ? -3.895 -9.608 -0.410 1.00 96.88 94 GLU A CA 1
ATOM 720 C C . GLU A 1 94 ? -5.409 -9.818 -0.382 1.00 96.88 94 GLU A C 1
ATOM 722 O O . GLU A 1 94 ? -5.869 -10.955 -0.465 1.00 96.88 94 GLU A O 1
ATOM 727 N N . MET A 1 95 ? -6.182 -8.736 -0.292 1.00 96.81 95 MET A N 1
ATOM 728 C CA . MET A 1 95 ? -7.646 -8.775 -0.284 1.00 96.81 95 MET A CA 1
ATOM 729 C C . MET A 1 95 ? -8.260 -9.020 -1.672 1.00 96.81 95 MET A C 1
ATOM 731 O O . MET A 1 95 ? -9.473 -9.169 -1.772 1.00 96.81 95 MET A O 1
ATOM 735 N N . GLY A 1 96 ? -7.450 -9.089 -2.736 1.00 95.12 96 GLY A N 1
ATOM 736 C CA . GLY A 1 96 ? -7.903 -9.503 -4.068 1.00 95.12 96 GLY A CA 1
ATOM 737 C C . GLY A 1 96 ? -7.918 -8.410 -5.137 1.00 95.12 96 GLY A C 1
ATOM 738 O O . GLY A 1 96 ? -8.239 -8.714 -6.283 1.00 95.12 96 GLY A O 1
ATOM 739 N N . VAL A 1 97 ? -7.489 -7.172 -4.840 1.00 95.94 97 VAL A N 1
ATOM 740 C CA . VAL A 1 97 ? -7.431 -6.086 -5.850 1.00 95.94 97 VAL A CA 1
ATOM 741 C C . VAL A 1 97 ? -6.585 -6.468 -7.070 1.00 95.94 97 VAL A C 1
ATOM 743 O O . VAL A 1 97 ? -6.845 -6.013 -8.183 1.00 95.94 97 VAL A O 1
ATOM 746 N N . LYS A 1 98 ? -5.606 -7.365 -6.899 1.00 92.69 98 LYS A N 1
ATOM 747 C CA . LYS A 1 98 ? -4.791 -7.912 -7.994 1.00 92.69 98 LYS A CA 1
ATOM 748 C C . LYS A 1 98 ? -5.616 -8.487 -9.157 1.00 92.69 98 LYS A C 1
ATOM 750 O O . LYS A 1 98 ? -5.162 -8.402 -10.296 1.00 92.69 98 LYS A O 1
ATOM 755 N N . GLU A 1 99 ? -6.820 -9.008 -8.901 1.00 92.00 99 GLU A N 1
ATOM 756 C CA . GLU A 1 99 ? -7.693 -9.558 -9.948 1.00 92.00 99 GLU A CA 1
ATOM 757 C C . GLU A 1 99 ? -8.291 -8.467 -10.845 1.00 92.00 99 GLU A C 1
ATOM 759 O O . GLU A 1 99 ? -8.504 -8.679 -12.037 1.00 92.00 99 GLU A O 1
ATOM 764 N N . GLN A 1 100 ? -8.456 -7.251 -10.323 1.00 92.75 100 GLN A N 1
ATOM 765 C CA . GLN A 1 100 ? -8.863 -6.087 -11.115 1.00 92.75 100 GLN A CA 1
ATOM 766 C C . GLN A 1 100 ? -7.702 -5.503 -11.937 1.00 92.75 100 GLN A C 1
ATOM 768 O O . GLN A 1 100 ? -7.910 -4.670 -12.817 1.00 92.75 100 GLN A O 1
ATOM 773 N N . LEU A 1 101 ? -6.467 -5.937 -11.668 1.00 93.56 101 LEU A N 1
ATOM 774 C CA . LEU A 1 101 ? -5.251 -5.464 -12.329 1.00 93.56 101 LEU A CA 1
ATOM 775 C C . LEU A 1 101 ? -4.759 -6.429 -13.417 1.00 93.56 101 LEU A C 1
ATOM 777 O O . LEU A 1 101 ? -3.641 -6.266 -13.907 1.00 93.56 101 LEU A O 1
ATOM 781 N N . GLN A 1 102 ? -5.553 -7.435 -13.806 1.00 90.38 102 GLN A N 1
ATOM 782 C CA . GLN A 1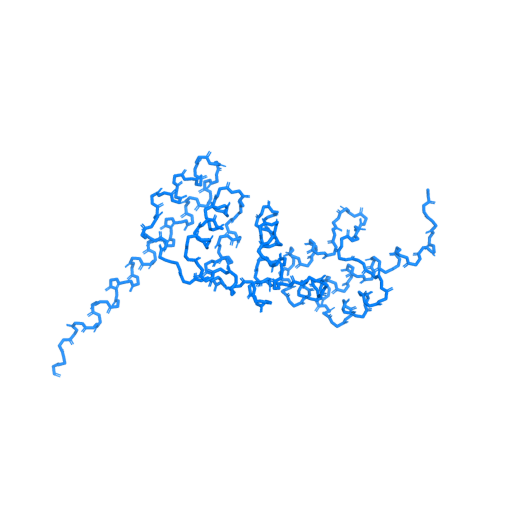 102 ? -5.163 -8.447 -14.802 1.00 90.38 102 GLN A CA 1
ATOM 783 C C . GLN A 1 102 ? -4.929 -7.872 -16.208 1.00 90.38 102 GLN A C 1
ATOM 785 O O . GLN A 1 102 ? -4.136 -8.417 -16.985 1.00 90.38 102 GLN A O 1
ATOM 790 N N . ASP A 1 103 ? -5.515 -6.720 -16.518 1.00 92.12 103 ASP A N 1
ATOM 791 C CA . ASP A 1 103 ? -5.151 -5.959 -17.706 1.00 92.12 103 ASP A CA 1
ATOM 792 C C . ASP A 1 103 ? -3.794 -5.257 -17.502 1.00 92.12 103 ASP A C 1
ATOM 794 O O . ASP A 1 103 ? -3.566 -4.527 -16.533 1.00 92.12 103 ASP A O 1
ATOM 798 N N . ILE A 1 104 ? -2.853 -5.507 -18.415 1.00 88.62 104 ILE A N 1
ATOM 799 C CA . ILE A 1 104 ? -1.493 -4.962 -18.318 1.00 88.62 104 ILE A CA 1
ATOM 800 C C . ILE A 1 104 ? -1.456 -3.439 -18.498 1.00 88.62 104 ILE A C 1
ATOM 802 O O . ILE A 1 104 ? -0.609 -2.781 -17.897 1.00 88.62 104 ILE A O 1
ATOM 806 N N . VAL A 1 105 ? -2.352 -2.863 -19.301 1.00 90.88 105 VAL A N 1
ATOM 807 C CA . VAL A 1 105 ? -2.443 -1.415 -19.518 1.00 90.88 105 VAL A CA 1
ATOM 808 C C . VAL A 1 105 ? -2.959 -0.741 -18.250 1.00 90.88 105 VAL A C 1
ATOM 810 O O . VAL A 1 105 ? -2.356 0.237 -17.803 1.00 90.88 105 VAL A O 1
ATOM 813 N N . VAL A 1 106 ? -3.991 -1.307 -17.615 1.00 92.56 106 VAL A N 1
ATOM 814 C CA . VAL A 1 106 ? -4.514 -0.829 -16.324 1.00 92.56 106 VAL A CA 1
ATOM 815 C C . VAL A 1 106 ? -3.420 -0.862 -15.260 1.00 92.56 106 VAL A C 1
ATOM 817 O O . VAL A 1 106 ? -3.134 0.163 -14.638 1.00 92.56 106 VAL A O 1
ATOM 820 N N . PHE A 1 107 ? -2.747 -2.004 -15.086 1.00 93.62 107 PHE A N 1
ATOM 821 C CA . PHE A 1 107 ? -1.686 -2.124 -14.084 1.00 93.62 107 PHE A CA 1
ATOM 822 C C . PHE A 1 107 ? -0.522 -1.159 -14.340 1.00 93.62 107 PHE A C 1
ATOM 824 O O . PHE A 1 107 ? -0.015 -0.535 -13.409 1.00 93.62 107 PHE A O 1
ATOM 831 N N . ARG A 1 108 ? -0.123 -0.968 -15.603 1.00 92.38 108 ARG A N 1
ATOM 832 C CA . ARG A 1 108 ? 0.909 0.015 -15.964 1.00 92.38 108 ARG A CA 1
ATOM 833 C C . ARG A 1 108 ? 0.479 1.440 -15.641 1.00 92.38 108 ARG A C 1
ATOM 835 O O . ARG A 1 108 ? 1.303 2.195 -15.141 1.00 92.38 108 ARG A O 1
ATOM 842 N N . GLY A 1 109 ? -0.784 1.797 -15.872 1.00 94.50 109 GLY A N 1
ATOM 843 C CA . GLY A 1 109 ? -1.335 3.094 -15.470 1.00 94.50 109 GLY A CA 1
ATOM 844 C C . GLY A 1 109 ? -1.240 3.323 -13.958 1.00 94.50 109 GLY A C 1
ATOM 845 O O . GLY A 1 109 ? -0.757 4.366 -13.520 1.00 94.50 109 GLY A O 1
ATOM 846 N N . VAL A 1 110 ? -1.610 2.316 -13.160 1.00 96.75 110 VAL A N 1
ATOM 847 C CA . VAL A 1 110 ? -1.472 2.339 -11.691 1.00 96.75 110 VAL A CA 1
ATOM 848 C C . VAL A 1 110 ? -0.007 2.501 -11.272 1.00 96.75 110 VAL A C 1
ATOM 850 O O . VAL A 1 110 ? 0.309 3.307 -10.398 1.00 96.75 110 VAL A O 1
ATOM 853 N N . PHE A 1 111 ? 0.905 1.780 -11.921 1.00 97.19 111 PHE A N 1
ATOM 854 C CA . PHE A 1 111 ? 2.330 1.859 -11.617 1.00 97.19 111 PHE A CA 1
ATOM 855 C C . PHE A 1 111 ? 2.932 3.229 -11.975 1.00 97.19 111 PHE A C 1
ATOM 857 O O . PHE A 1 111 ? 3.669 3.807 -11.180 1.00 97.19 111 PHE A O 1
ATOM 864 N N . LEU A 1 112 ? 2.562 3.797 -13.129 1.00 96.56 112 LEU A N 1
ATOM 865 C CA . LEU A 1 112 ? 2.963 5.148 -13.541 1.00 96.56 112 LEU A CA 1
ATOM 866 C C . LEU A 1 112 ? 2.465 6.209 -12.549 1.00 96.56 112 LEU A C 1
ATOM 868 O O . LEU A 1 112 ? 3.225 7.104 -12.180 1.00 96.56 112 LEU A O 1
ATOM 872 N N . MET A 1 113 ? 1.221 6.078 -12.073 1.00 97.06 113 MET A N 1
ATOM 873 C CA . MET A 1 113 ? 0.652 6.937 -11.029 1.00 97.06 113 MET A CA 1
ATOM 874 C C . MET A 1 113 ? 1.480 6.873 -9.740 1.00 97.06 113 MET A C 1
ATOM 876 O O . MET A 1 113 ? 1.793 7.912 -9.164 1.00 97.06 113 MET A O 1
ATOM 880 N N . ALA A 1 114 ? 1.887 5.676 -9.307 1.00 98.19 114 ALA A N 1
ATOM 881 C CA . ALA A 1 114 ? 2.746 5.520 -8.135 1.00 98.19 114 ALA A CA 1
ATOM 882 C C . ALA A 1 114 ? 4.120 6.175 -8.329 1.00 98.19 114 ALA A C 1
ATOM 884 O O . ALA A 1 114 ? 4.617 6.831 -7.415 1.00 98.19 114 ALA A O 1
ATOM 885 N N . CYS A 1 115 ? 4.711 6.062 -9.522 1.00 98.19 115 CYS A N 1
ATOM 886 C CA . CYS A 1 115 ? 5.983 6.717 -9.810 1.00 98.19 115 CYS A CA 1
ATOM 887 C C . CYS A 1 115 ? 5.887 8.252 -9.798 1.00 98.19 115 CYS A C 1
ATOM 889 O O . CYS A 1 115 ? 6.820 8.931 -9.366 1.00 98.19 115 CYS A O 1
ATOM 891 N N . ALA A 1 116 ? 4.764 8.796 -10.266 1.00 96.94 116 ALA A N 1
ATOM 892 C CA . ALA A 1 116 ? 4.539 10.232 -10.369 1.00 96.94 116 ALA A CA 1
ATOM 893 C C . ALA A 1 116 ? 4.070 10.883 -9.058 1.00 96.94 116 ALA A C 1
ATOM 895 O O . ALA A 1 116 ? 4.448 12.010 -8.773 1.00 96.94 116 ALA A O 1
ATOM 896 N N . PHE A 1 117 ? 3.251 10.216 -8.247 1.00 96.06 117 PHE A N 1
ATOM 897 C CA . PHE A 1 117 ? 2.505 10.898 -7.176 1.00 96.06 117 PHE A CA 1
ATOM 898 C C . PHE A 1 117 ? 2.605 10.226 -5.807 1.00 96.06 117 PHE A C 1
ATOM 900 O O . PHE A 1 117 ? 1.778 10.490 -4.938 1.00 96.06 117 PHE A O 1
ATOM 907 N N . SER A 1 118 ? 3.574 9.333 -5.608 1.00 97.75 118 SER A N 1
ATOM 908 C CA . SER A 1 118 ? 3.699 8.571 -4.366 1.00 97.75 118 SER A CA 1
ATOM 909 C C . SER A 1 118 ? 5.138 8.542 -3.844 1.00 97.75 118 SER A C 1
ATOM 911 O O . SER A 1 118 ? 5.929 9.446 -4.104 1.00 97.75 118 SER A O 1
ATOM 913 N N . ASN A 1 119 ? 5.476 7.511 -3.071 1.00 97.94 119 ASN A N 1
ATOM 914 C CA . ASN A 1 119 ? 6.789 7.306 -2.475 1.00 97.94 119 ASN A CA 1
ATOM 915 C C . ASN A 1 119 ? 7.396 5.946 -2.871 1.00 97.94 119 ASN A C 1
ATOM 917 O O . ASN A 1 119 ? 6.762 5.084 -3.487 1.00 97.94 119 ASN A O 1
ATOM 921 N N . THR A 1 120 ? 8.658 5.746 -2.498 1.00 98.56 120 THR A N 1
ATOM 922 C CA . THR A 1 120 ? 9.417 4.522 -2.794 1.00 98.56 120 THR A CA 1
ATOM 923 C C . THR A 1 120 ? 8.833 3.273 -2.130 1.00 98.56 120 THR A C 1
ATOM 925 O O . THR A 1 120 ? 8.978 2.179 -2.674 1.00 98.56 120 THR A O 1
ATOM 928 N N . LEU A 1 121 ? 8.157 3.403 -0.985 1.00 98.50 121 LEU A N 1
ATOM 929 C CA . LEU A 1 121 ? 7.546 2.274 -0.280 1.00 98.50 121 LEU A CA 1
ATOM 930 C C . LEU A 1 121 ? 6.340 1.734 -1.049 1.00 98.50 121 LEU A C 1
ATOM 932 O O . LEU A 1 121 ? 6.224 0.524 -1.224 1.00 98.50 121 LEU A O 1
ATOM 936 N N . VAL A 1 122 ? 5.491 2.616 -1.581 1.00 98.62 122 VAL A N 1
ATOM 937 C CA . VAL A 1 122 ? 4.359 2.228 -2.434 1.00 98.62 122 VAL A CA 1
ATOM 938 C C . VAL A 1 122 ? 4.837 1.569 -3.726 1.00 98.62 122 VAL A C 1
ATOM 940 O O . VAL A 1 122 ? 4.327 0.510 -4.090 1.00 98.62 122 VAL A O 1
ATOM 943 N N . VAL A 1 123 ? 5.848 2.134 -4.398 1.00 98.38 123 VAL A N 1
ATOM 944 C CA . VAL A 1 123 ? 6.431 1.520 -5.607 1.00 98.38 123 VAL A CA 1
ATOM 945 C C . VAL A 1 123 ? 6.948 0.112 -5.300 1.00 98.38 123 VAL A C 1
ATOM 947 O O . VAL A 1 123 ? 6.636 -0.833 -6.024 1.00 98.38 123 VAL A O 1
ATOM 950 N N . ASN A 1 124 ? 7.670 -0.062 -4.190 1.00 97.88 124 ASN A N 1
ATOM 951 C CA . ASN A 1 124 ? 8.134 -1.378 -3.753 1.00 97.88 124 ASN A CA 1
ATOM 952 C C . ASN A 1 124 ? 6.982 -2.336 -3.421 1.00 97.88 124 ASN A C 1
ATOM 954 O O . ASN A 1 124 ? 7.051 -3.508 -3.787 1.00 97.88 124 ASN A O 1
ATOM 958 N N . ALA A 1 125 ? 5.920 -1.862 -2.765 1.00 97.81 125 ALA A N 1
ATOM 959 C CA . ALA A 1 125 ? 4.751 -2.679 -2.454 1.00 97.81 125 ALA A CA 1
ATOM 960 C C . ALA A 1 125 ? 4.064 -3.189 -3.732 1.00 97.81 125 ALA A C 1
ATOM 962 O O . ALA A 1 125 ? 3.765 -4.380 -3.830 1.00 97.81 125 ALA A O 1
ATOM 963 N N . LEU A 1 126 ? 3.896 -2.334 -4.749 1.00 97.38 126 LEU A N 1
ATOM 964 C CA . LEU A 1 126 ? 3.338 -2.731 -6.047 1.00 97.38 126 LEU A CA 1
ATOM 965 C C . LEU A 1 126 ? 4.207 -3.768 -6.772 1.00 97.38 126 LEU A C 1
ATOM 967 O O . LEU A 1 126 ? 3.667 -4.682 -7.385 1.00 97.38 126 LEU A O 1
ATOM 971 N N . ILE A 1 127 ? 5.536 -3.662 -6.690 1.00 95.44 127 ILE A N 1
ATOM 972 C CA . ILE A 1 127 ? 6.456 -4.633 -7.311 1.00 95.44 127 ILE A CA 1
ATOM 973 C C . ILE A 1 127 ? 6.426 -5.978 -6.582 1.00 95.44 127 ILE A C 1
ATOM 975 O O . ILE A 1 127 ? 6.492 -7.025 -7.222 1.00 95.44 127 ILE A O 1
ATOM 979 N N . ARG A 1 128 ? 6.358 -5.957 -5.246 1.00 94.81 128 ARG A N 1
ATOM 980 C CA . ARG A 1 128 ? 6.414 -7.166 -4.410 1.00 94.81 128 ARG A CA 1
ATOM 981 C C . ARG A 1 128 ? 5.097 -7.933 -4.377 1.00 94.81 128 ARG A C 1
ATOM 983 O O . ARG A 1 128 ? 5.122 -9.158 -4.390 1.00 94.81 128 ARG A O 1
ATOM 990 N N . HIS A 1 129 ? 3.976 -7.220 -4.297 1.00 94.94 129 HIS A N 1
ATOM 991 C CA . HIS A 1 129 ? 2.656 -7.807 -4.043 1.00 94.94 129 HIS A CA 1
ATOM 992 C C . HIS A 1 129 ? 1.691 -7.665 -5.221 1.00 94.94 129 HIS A C 1
ATOM 994 O O . HIS A 1 129 ? 0.660 -8.334 -5.251 1.00 94.94 129 HIS A O 1
ATOM 1000 N N . GLY A 1 130 ? 2.005 -6.793 -6.181 1.00 89.69 130 GLY A N 1
ATOM 1001 C CA . GLY A 1 130 ? 1.242 -6.650 -7.411 1.00 89.69 130 GLY A CA 1
ATOM 1002 C C . GLY A 1 130 ? 1.628 -7.691 -8.458 1.00 89.69 130 GLY A C 1
ATOM 1003 O O . GLY A 1 130 ? 2.133 -8.777 -8.165 1.00 89.69 130 GLY A O 1
ATOM 1004 N N . ARG A 1 131 ? 1.364 -7.358 -9.721 1.00 89.06 131 ARG A N 1
ATOM 1005 C CA . ARG A 1 131 ? 1.649 -8.255 -10.840 1.00 89.06 131 ARG A CA 1
ATOM 1006 C C . ARG A 1 131 ? 3.119 -8.184 -11.252 1.00 89.06 131 ARG A C 1
ATOM 1008 O O . ARG A 1 131 ? 3.731 -7.121 -11.132 1.00 89.06 131 ARG A O 1
ATOM 1015 N N . PRO A 1 132 ? 3.675 -9.276 -11.808 1.00 89.56 132 PRO A N 1
ATOM 1016 C CA . PRO A 1 132 ? 5.014 -9.253 -12.377 1.00 89.56 132 PRO A CA 1
ATOM 1017 C C . PRO A 1 132 ? 5.161 -8.129 -13.407 1.00 89.56 132 PRO A C 1
ATOM 1019 O O . PRO A 1 132 ? 4.426 -8.071 -14.394 1.00 89.56 132 PRO A O 1
ATOM 1022 N N . LEU A 1 133 ? 6.133 -7.248 -13.180 1.00 89.06 133 LEU A N 1
ATOM 1023 C CA . LEU A 1 133 ? 6.449 -6.133 -14.063 1.00 89.06 133 LEU A CA 1
ATOM 1024 C C . LEU A 1 133 ? 7.929 -6.159 -14.421 1.00 89.06 133 LEU A C 1
ATOM 1026 O O . LEU A 1 133 ? 8.801 -6.142 -13.549 1.00 89.06 133 LEU A O 1
ATOM 1030 N N . ASN A 1 134 ? 8.213 -6.147 -15.720 1.00 92.06 134 ASN A N 1
ATOM 1031 C CA . ASN A 1 134 ? 9.553 -5.864 -16.210 1.00 92.06 134 ASN A CA 1
ATOM 1032 C C . ASN A 1 134 ? 9.771 -4.345 -16.172 1.00 92.06 134 ASN A C 1
ATOM 1034 O O . ASN A 1 134 ? 9.423 -3.635 -17.113 1.00 92.06 134 ASN A O 1
ATOM 1038 N N . VAL A 1 135 ? 10.297 -3.860 -15.050 1.00 94.94 135 VAL A N 1
ATOM 1039 C CA . VAL A 1 135 ? 10.600 -2.444 -14.821 1.00 94.94 135 VAL A CA 1
ATOM 1040 C C . VAL A 1 135 ? 11.707 -1.994 -15.771 1.00 94.94 135 VAL A C 1
ATOM 1042 O O . VAL A 1 135 ? 11.591 -0.924 -16.360 1.00 94.94 135 VAL A O 1
ATOM 1045 N N . ALA A 1 136 ? 12.714 -2.842 -16.012 1.00 95.56 136 ALA A N 1
ATOM 1046 C CA . ALA A 1 136 ? 13.822 -2.535 -16.916 1.00 95.56 136 ALA A CA 1
ATOM 1047 C C . ALA A 1 136 ? 13.362 -2.243 -18.355 1.00 95.56 136 ALA A C 1
ATOM 1049 O O . ALA A 1 136 ? 13.913 -1.361 -19.006 1.00 95.56 136 ALA A O 1
ATOM 1050 N N . ALA A 1 137 ? 12.322 -2.929 -18.843 1.00 93.62 137 ALA A N 1
ATOM 1051 C CA . ALA A 1 137 ? 11.762 -2.679 -20.176 1.00 93.62 137 ALA A CA 1
ATOM 1052 C C . ALA A 1 137 ? 11.130 -1.284 -20.332 1.00 93.62 137 ALA A C 1
ATOM 1054 O O . ALA A 1 137 ? 10.927 -0.826 -21.454 1.00 93.62 137 ALA A O 1
ATOM 1055 N N . PHE A 1 138 ? 10.807 -0.615 -19.223 1.00 94.00 138 PHE A N 1
ATOM 1056 C CA . PHE A 1 138 ? 10.165 0.700 -19.205 1.00 94.00 138 PHE A CA 1
ATOM 1057 C C . PHE A 1 138 ? 10.946 1.712 -18.359 1.00 94.00 138 PHE A C 1
ATOM 1059 O O . PHE A 1 138 ? 10.392 2.735 -17.966 1.00 94.00 138 PHE A O 1
ATOM 1066 N N . GLU A 1 139 ? 12.224 1.444 -18.080 1.00 96.62 139 GLU A N 1
ATOM 1067 C CA . GLU A 1 139 ? 13.058 2.255 -17.188 1.00 96.62 139 GLU A CA 1
ATOM 1068 C C . GLU A 1 139 ? 13.045 3.733 -17.589 1.00 96.62 139 GLU A C 1
ATOM 1070 O O . GLU A 1 139 ? 12.767 4.590 -16.755 1.00 96.62 139 GLU A O 1
ATOM 1075 N N . GLU A 1 140 ? 13.274 4.031 -18.871 1.00 97.19 140 GLU A N 1
ATOM 1076 C CA . GLU A 1 140 ? 13.369 5.405 -19.375 1.00 97.19 140 GLU A CA 1
ATOM 1077 C C . GLU A 1 140 ? 12.101 6.218 -19.099 1.00 97.19 140 GLU A C 1
ATOM 1079 O O . GLU A 1 140 ? 12.174 7.301 -18.516 1.00 97.19 140 GLU A O 1
ATOM 1084 N N . ILE A 1 141 ? 10.931 5.680 -19.461 1.00 96.19 141 ILE A N 1
ATOM 1085 C CA . ILE A 1 141 ? 9.653 6.379 -19.281 1.00 96.19 141 ILE A CA 1
ATOM 1086 C C . ILE A 1 141 ? 9.291 6.519 -17.798 1.00 96.19 141 ILE A C 1
ATOM 1088 O O . ILE A 1 141 ? 8.812 7.572 -17.378 1.00 96.19 141 ILE A O 1
ATOM 1092 N N . LEU A 1 142 ? 9.567 5.496 -16.986 1.00 97.69 142 LEU A N 1
ATOM 1093 C CA . LEU A 1 142 ? 9.293 5.514 -15.549 1.00 97.69 142 LEU A CA 1
ATOM 1094 C C . LEU A 1 142 ? 10.180 6.537 -14.823 1.00 97.69 142 LEU A C 1
ATOM 1096 O O . LEU A 1 142 ? 9.687 7.322 -14.013 1.00 97.69 142 LEU A O 1
ATOM 1100 N N . VAL A 1 143 ? 11.476 6.571 -15.147 1.00 98.50 143 VAL A N 1
ATOM 1101 C CA . VAL A 1 143 ? 12.436 7.555 -14.623 1.00 98.50 143 VAL A CA 1
ATOM 1102 C C . VAL A 1 143 ? 12.065 8.967 -15.064 1.00 98.50 143 VAL A C 1
ATOM 1104 O O . VAL A 1 143 ? 12.115 9.889 -14.248 1.00 98.50 143 VAL A O 1
ATOM 1107 N N . TYR A 1 144 ? 11.701 9.150 -16.337 1.00 97.94 144 TYR A N 1
ATOM 1108 C CA . TYR A 1 144 ? 11.286 10.445 -16.871 1.00 97.94 144 TYR A CA 1
ATOM 1109 C C . TYR A 1 144 ? 10.076 10.996 -16.110 1.00 97.94 144 TYR A C 1
ATOM 1111 O O . TYR A 1 144 ? 10.132 12.118 -15.614 1.00 97.94 144 TYR A O 1
ATOM 1119 N N . ILE A 1 145 ? 9.026 10.188 -15.940 1.00 97.94 145 ILE A N 1
ATOM 1120 C CA . ILE A 1 145 ? 7.806 10.588 -15.226 1.00 97.94 145 ILE A CA 1
ATOM 1121 C C . ILE A 1 145 ? 8.085 10.883 -13.751 1.00 97.94 145 ILE A C 1
ATOM 1123 O O . ILE A 1 145 ? 7.633 11.909 -13.245 1.00 97.94 145 ILE A O 1
ATOM 1127 N N . ALA A 1 146 ? 8.862 10.035 -13.070 1.00 98.31 146 ALA A N 1
ATOM 1128 C CA . ALA A 1 146 ? 9.230 10.272 -11.676 1.00 98.31 146 ALA A CA 1
ATOM 1129 C C . ALA A 1 146 ? 9.974 11.607 -11.513 1.00 98.31 146 ALA A C 1
ATOM 1131 O O . ALA A 1 146 ? 9.652 12.387 -10.623 1.00 98.31 146 ALA A O 1
ATOM 1132 N N . ARG A 1 147 ? 10.926 11.920 -12.402 1.00 98.25 147 ARG A N 1
ATOM 1133 C CA . ARG A 1 147 ? 11.660 13.197 -12.378 1.00 98.25 147 ARG A CA 1
ATOM 1134 C C . ARG A 1 147 ? 10.791 14.393 -12.737 1.00 98.25 147 ARG A C 1
ATOM 1136 O O . ARG A 1 147 ? 10.923 15.428 -12.095 1.00 98.25 147 ARG A O 1
ATOM 1143 N N . LEU A 1 148 ? 9.911 14.258 -13.728 1.00 98.12 148 LEU A N 1
ATOM 1144 C CA . LEU A 1 148 ? 8.973 15.316 -14.107 1.00 98.12 148 LEU A CA 1
ATOM 1145 C C . LEU A 1 148 ? 8.072 15.701 -12.926 1.00 98.12 148 LEU A C 1
ATOM 1147 O O . LEU A 1 148 ? 7.785 16.877 -12.730 1.00 98.12 148 LEU A O 1
ATOM 1151 N N . ALA A 1 149 ? 7.688 14.719 -12.110 1.00 97.62 149 ALA A N 1
ATOM 1152 C CA . ALA A 1 149 ? 6.937 14.930 -10.879 1.00 97.62 149 ALA A CA 1
ATOM 1153 C C . ALA A 1 149 ? 7.812 15.238 -9.644 1.00 97.62 149 ALA A C 1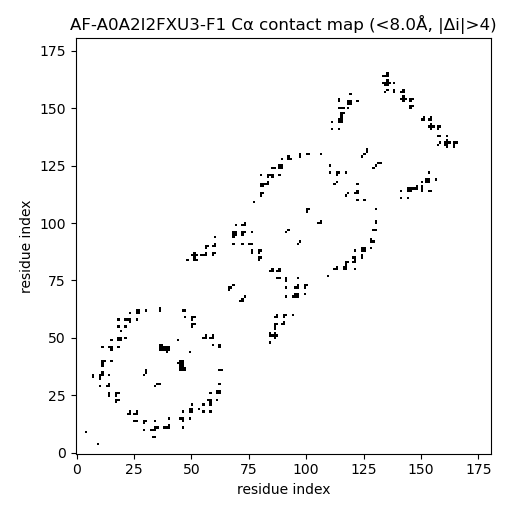
ATOM 1155 O O . ALA A 1 149 ? 7.315 15.240 -8.523 1.00 97.62 149 ALA A O 1
ATOM 1156 N N . ASN A 1 150 ? 9.109 15.508 -9.836 1.00 97.56 150 ASN A N 1
ATOM 1157 C CA . ASN A 1 150 ? 10.087 15.829 -8.789 1.00 97.56 150 ASN A CA 1
ATOM 1158 C C . ASN A 1 150 ? 10.360 14.701 -7.763 1.00 97.56 150 ASN A C 1
ATOM 1160 O O . ASN A 1 150 ? 10.928 14.931 -6.696 1.00 97.56 150 ASN A O 1
ATOM 1164 N N . ASN A 1 151 ? 10.030 13.452 -8.097 1.00 97.12 151 ASN A N 1
ATOM 1165 C CA . ASN A 1 151 ? 10.283 12.268 -7.273 1.00 97.12 151 ASN A CA 1
ATOM 1166 C C . ASN A 1 151 ? 11.642 11.637 -7.597 1.00 97.12 151 ASN A C 1
ATOM 1168 O O . ASN A 1 151 ? 11.739 10.520 -8.117 1.00 97.12 151 ASN A O 1
ATOM 1172 N N . HIS A 1 152 ? 12.724 12.336 -7.256 1.00 97.69 152 HIS A N 1
ATOM 1173 C CA . HIS A 1 152 ? 14.088 11.850 -7.495 1.00 97.69 152 HIS A CA 1
ATOM 1174 C C . HIS A 1 152 ? 14.382 10.507 -6.810 1.00 97.69 152 HIS A C 1
ATOM 1176 O O . HIS A 1 152 ? 15.013 9.643 -7.412 1.00 97.69 152 HIS A O 1
ATOM 1182 N N . ALA A 1 153 ? 13.869 10.292 -5.594 1.00 98.38 153 ALA A N 1
ATOM 1183 C CA . ALA A 1 153 ? 14.048 9.031 -4.871 1.00 98.38 153 ALA A CA 1
ATOM 1184 C C . ALA A 1 153 ? 13.447 7.831 -5.625 1.00 98.38 153 ALA A C 1
ATOM 1186 O O . ALA A 1 153 ? 14.052 6.763 -5.683 1.00 98.38 153 ALA A O 1
ATOM 1187 N N . ILE A 1 154 ? 12.283 8.012 -6.255 1.00 98.62 154 ILE A N 1
ATOM 1188 C CA . ILE A 1 154 ? 11.664 6.972 -7.083 1.00 98.62 154 ILE A CA 1
ATOM 1189 C C . ILE A 1 154 ? 12.468 6.758 -8.368 1.00 98.62 154 ILE A C 1
ATOM 1191 O O . ILE A 1 154 ? 12.667 5.618 -8.779 1.00 98.62 154 ILE A O 1
ATOM 1195 N N . ALA A 1 155 ? 12.960 7.829 -8.995 1.00 98.56 155 ALA A N 1
ATOM 1196 C CA . ALA A 1 155 ? 13.780 7.723 -10.199 1.00 98.56 155 ALA A CA 1
ATOM 1197 C C . ALA A 1 155 ? 15.078 6.926 -9.970 1.00 98.56 155 ALA A C 1
ATOM 1199 O O . ALA A 1 155 ? 15.527 6.221 -10.874 1.00 98.56 155 ALA A O 1
ATOM 1200 N N . GLU A 1 156 ? 15.683 7.029 -8.786 1.00 98.62 156 GLU A N 1
ATOM 1201 C CA . GLU A 1 156 ? 16.846 6.214 -8.417 1.00 98.62 156 GLU A CA 1
ATOM 1202 C C . GLU A 1 156 ? 16.447 4.775 -8.066 1.00 98.62 156 GLU A C 1
ATOM 1204 O O . GLU A 1 156 ? 17.067 3.838 -8.569 1.00 98.62 156 GLU A O 1
ATOM 1209 N N . LEU A 1 157 ? 15.342 4.579 -7.338 1.00 98.62 157 LEU A N 1
ATOM 1210 C CA . LEU A 1 157 ? 14.799 3.242 -7.073 1.00 98.62 157 LEU A CA 1
ATOM 1211 C C . LEU A 1 157 ? 14.510 2.465 -8.371 1.00 98.62 157 LEU A C 1
ATOM 1213 O O . LEU A 1 157 ? 14.852 1.291 -8.487 1.00 98.62 157 LEU A O 1
ATOM 1217 N N . ILE A 1 158 ? 13.907 3.104 -9.378 1.00 98.44 158 ILE A N 1
ATOM 1218 C CA . ILE A 1 158 ? 13.616 2.462 -10.670 1.00 98.44 158 ILE A CA 1
ATOM 1219 C C . ILE A 1 158 ? 14.907 1.983 -11.347 1.00 98.44 158 ILE A C 1
ATOM 1221 O O . ILE A 1 158 ? 14.930 0.876 -11.892 1.00 98.44 158 ILE A O 1
ATOM 1225 N N . ARG A 1 159 ? 15.983 2.779 -11.306 1.00 98.56 159 ARG A N 1
ATOM 1226 C CA . ARG A 1 159 ? 17.287 2.392 -11.871 1.00 98.56 159 ARG A CA 1
ATOM 1227 C C . ARG A 1 159 ? 17.886 1.198 -11.147 1.00 98.56 159 ARG A C 1
ATOM 1229 O O . ARG A 1 159 ? 18.376 0.276 -11.798 1.00 98.56 159 ARG A O 1
ATOM 1236 N N . GLU A 1 160 ? 17.829 1.205 -9.819 1.00 98.31 160 GLU A N 1
ATOM 1237 C CA . GLU A 1 160 ? 18.313 0.105 -8.987 1.00 98.31 160 GLU A CA 1
ATOM 1238 C C . GLU A 1 160 ? 17.608 -1.205 -9.358 1.00 98.31 160 GLU A C 1
ATOM 1240 O O . GLU A 1 160 ? 18.261 -2.178 -9.749 1.00 98.31 160 GLU A O 1
ATOM 1245 N N . ILE A 1 161 ? 16.274 -1.191 -9.357 1.00 97.06 161 ILE A N 1
ATOM 1246 C CA . ILE A 1 161 ? 15.443 -2.354 -9.687 1.00 97.06 161 ILE A CA 1
ATOM 1247 C C . ILE A 1 161 ? 15.702 -2.824 -11.120 1.00 97.06 161 ILE A C 1
ATOM 1249 O O . ILE A 1 161 ? 15.849 -4.022 -11.372 1.00 97.06 161 ILE A O 1
ATOM 1253 N N . SER A 1 162 ? 15.809 -1.897 -12.070 1.00 97.25 162 SER A N 1
ATOM 1254 C CA . SER A 1 162 ? 16.089 -2.230 -13.469 1.00 97.25 162 SER A CA 1
ATOM 1255 C C . SER A 1 162 ? 17.463 -2.884 -13.634 1.00 97.25 162 SER A C 1
ATOM 1257 O O . SER A 1 162 ? 17.611 -3.854 -14.383 1.00 97.25 162 SER A O 1
ATOM 1259 N N . GLY A 1 163 ? 18.471 -2.401 -12.901 1.00 97.12 163 GLY A N 1
ATOM 1260 C CA . GLY A 1 163 ? 19.799 -3.005 -12.843 1.00 97.12 163 GLY A CA 1
ATOM 1261 C C . GLY A 1 163 ? 19.773 -4.421 -12.262 1.00 97.12 163 GLY A C 1
ATOM 1262 O O . GLY A 1 163 ? 20.405 -5.327 -12.809 1.00 97.12 163 GLY A O 1
ATOM 1263 N N . GLU A 1 164 ? 19.010 -4.651 -11.193 1.00 95.44 164 GLU A N 1
ATOM 1264 C CA . GLU A 1 164 ? 18.817 -5.989 -10.624 1.00 95.44 164 GLU A CA 1
ATOM 1265 C C . GLU A 1 164 ? 18.126 -6.952 -11.588 1.00 95.44 164 GLU A C 1
ATOM 1267 O O . GLU A 1 164 ? 18.583 -8.088 -11.744 1.00 95.44 164 GLU A O 1
ATOM 1272 N N . GLN A 1 165 ? 17.061 -6.510 -12.260 1.00 94.38 165 GLN A N 1
ATOM 1273 C CA . GLN A 1 165 ? 16.335 -7.326 -13.233 1.00 94.38 165 GLN A CA 1
ATOM 1274 C C . GLN A 1 165 ? 17.236 -7.731 -14.405 1.00 94.38 165 GLN A C 1
ATOM 1276 O O . GLN A 1 165 ? 17.285 -8.912 -14.753 1.00 94.38 165 GLN A O 1
ATOM 1281 N N . ARG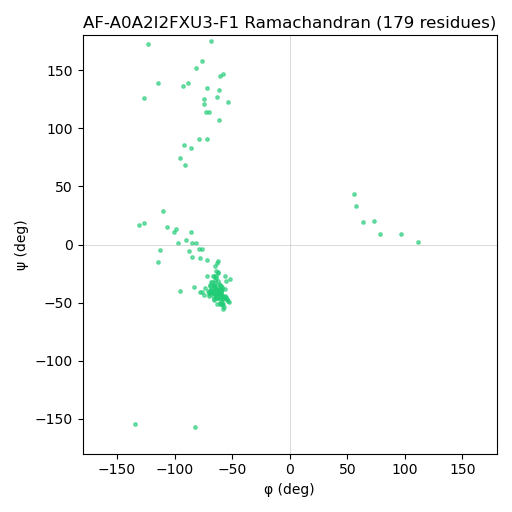 A 1 166 ? 18.029 -6.793 -14.944 1.00 94.81 166 ARG A N 1
ATOM 1282 C CA . ARG A 1 166 ? 19.032 -7.084 -15.982 1.00 94.81 166 ARG A CA 1
ATOM 1283 C C . ARG A 1 166 ? 20.069 -8.101 -15.495 1.00 94.81 166 ARG A C 1
ATOM 1285 O O . ARG A 1 166 ? 20.301 -9.100 -16.171 1.00 94.81 166 ARG A O 1
ATOM 1292 N N . ARG A 1 167 ? 20.647 -7.915 -14.300 1.00 94.69 167 ARG A N 1
ATOM 1293 C CA . ARG A 1 167 ? 21.624 -8.861 -13.715 1.00 94.69 167 ARG A CA 1
ATOM 1294 C C . ARG A 1 167 ? 21.046 -10.267 -13.528 1.00 94.69 167 ARG A C 1
ATOM 1296 O O . ARG A 1 167 ? 21.707 -11.248 -13.869 1.00 94.69 167 ARG A O 1
ATOM 1303 N N . ARG A 1 168 ? 19.819 -10.380 -13.006 1.00 91.62 168 ARG A N 1
ATOM 1304 C CA . ARG A 1 168 ? 19.128 -11.671 -12.833 1.00 91.62 168 ARG A CA 1
ATOM 1305 C C . ARG A 1 168 ? 18.871 -12.359 -14.170 1.00 91.62 168 ARG A C 1
ATOM 1307 O O . ARG A 1 168 ? 19.088 -13.567 -14.270 1.00 91.62 168 ARG A O 1
ATOM 1314 N N . PHE A 1 169 ? 18.462 -11.597 -15.185 1.00 87.38 169 PHE A N 1
ATOM 1315 C CA . PHE A 1 169 ? 18.273 -12.114 -16.537 1.00 87.38 169 PHE A CA 1
ATOM 1316 C C . PHE A 1 169 ? 19.575 -12.722 -17.072 1.00 87.38 169 PHE A C 1
ATOM 1318 O O . PHE A 1 169 ? 19.607 -13.921 -17.341 1.00 87.38 169 PHE A O 1
ATOM 1325 N N . PHE A 1 170 ? 20.675 -11.955 -17.081 1.00 84.94 170 PHE A N 1
ATOM 1326 C CA . PHE A 1 170 ? 21.977 -12.435 -17.561 1.00 84.94 170 PHE A CA 1
ATOM 1327 C C . PHE A 1 170 ? 22.453 -13.705 -16.842 1.00 84.94 170 PHE A C 1
ATOM 1329 O O . PHE A 1 170 ? 22.863 -14.660 -17.507 1.00 84.94 170 PHE A O 1
ATOM 1336 N N . ARG A 1 171 ? 22.340 -13.757 -15.506 1.00 85.69 171 ARG A N 1
ATOM 1337 C CA . ARG A 1 171 ? 22.727 -14.932 -14.706 1.00 85.69 171 ARG A CA 1
ATOM 1338 C C . ARG A 1 171 ? 21.941 -16.187 -15.097 1.00 85.69 171 ARG A C 1
ATOM 1340 O O . ARG A 1 171 ? 22.522 -17.264 -15.174 1.00 85.69 171 ARG A O 1
ATOM 1347 N N . THR A 1 172 ? 20.644 -16.052 -15.360 1.00 83.19 172 THR A N 1
ATOM 1348 C CA . THR A 1 172 ? 19.774 -17.188 -15.708 1.00 83.19 172 THR A CA 1
ATOM 1349 C C . THR A 1 172 ? 20.115 -17.744 -17.093 1.00 83.19 172 THR A C 1
ATOM 1351 O O . THR A 1 172 ? 20.243 -18.956 -17.259 1.00 83.19 172 THR A O 1
ATOM 1354 N N . THR A 1 173 ? 20.374 -16.870 -18.072 1.00 79.00 173 THR A N 1
ATOM 1355 C CA . THR A 1 173 ? 20.823 -17.282 -19.413 1.00 79.00 173 THR A CA 1
ATOM 1356 C C . THR A 1 173 ? 22.174 -17.999 -19.398 1.00 79.00 173 THR A C 1
ATOM 1358 O O . THR A 1 173 ? 22.295 -19.029 -20.053 1.00 79.00 173 THR A O 1
ATOM 1361 N N . MET A 1 174 ? 23.166 -17.539 -18.625 1.00 69.69 174 MET A N 1
ATOM 1362 C CA . MET A 1 174 ? 24.479 -18.207 -18.581 1.00 69.69 174 MET A CA 1
ATOM 1363 C C . MET A 1 174 ? 24.428 -19.607 -17.950 1.00 69.69 174 MET A C 1
ATOM 1365 O O . MET A 1 174 ? 25.057 -20.522 -18.468 1.00 69.69 174 MET A O 1
ATOM 1369 N N . VAL A 1 175 ? 23.648 -19.809 -16.880 1.00 62.78 175 VAL A N 1
ATOM 1370 C CA . VAL A 1 175 ? 23.516 -21.130 -16.226 1.00 62.78 175 VAL A CA 1
ATOM 1371 C C . VAL A 1 175 ? 22.848 -22.157 -17.152 1.00 62.78 175 VAL A C 1
ATOM 1373 O O . VAL A 1 175 ? 23.245 -23.320 -17.163 1.00 62.78 175 VAL A O 1
ATOM 1376 N N . SER A 1 176 ? 21.887 -21.728 -17.978 1.00 58.75 176 SER A N 1
ATOM 1377 C CA . SER A 1 176 ? 21.201 -22.598 -18.951 1.00 58.75 176 SER A CA 1
ATOM 1378 C C . SER A 1 176 ? 22.047 -23.015 -20.165 1.00 58.75 176 SER A C 1
ATOM 1380 O O . SER A 1 176 ? 21.653 -23.930 -20.878 1.00 58.75 176 SER A O 1
ATOM 1382 N N . HIS A 1 177 ? 23.202 -22.377 -20.396 1.00 55.62 177 HIS A N 1
ATOM 1383 C CA . HIS A 1 177 ? 24.105 -22.671 -21.519 1.00 55.62 177 HIS A CA 1
ATOM 1384 C C . HIS A 1 177 ? 25.389 -23.402 -21.087 1.00 55.62 177 HIS A C 1
ATOM 1386 O O . HIS A 1 177 ? 26.341 -23.481 -21.860 1.00 55.62 177 HIS A O 1
ATOM 1392 N N . SER A 1 178 ? 25.429 -23.950 -19.868 1.00 46.97 178 SER A N 1
ATOM 1393 C CA . SER A 1 178 ? 26.511 -24.843 -19.432 1.00 46.97 178 SER A CA 1
ATOM 1394 C C . SER A 1 178 ? 26.385 -26.172 -20.195 1.00 46.97 178 SER A C 1
ATOM 1396 O O . SER A 1 178 ? 25.392 -26.870 -19.974 1.00 46.97 178 SER A O 1
ATOM 1398 N N . PRO A 1 179 ? 27.327 -26.563 -21.076 1.00 48.56 179 PRO A N 1
ATOM 1399 C CA . PRO A 1 179 ? 27.316 -27.906 -21.637 1.00 48.56 179 PRO A CA 1
ATOM 1400 C C . PRO A 1 179 ? 27.526 -28.877 -20.478 1.00 48.56 179 PRO A C 1
ATOM 1402 O O . PRO A 1 179 ? 28.460 -28.708 -19.692 1.00 48.56 179 PRO A O 1
ATOM 1405 N N . SER A 1 180 ? 26.647 -29.865 -20.338 1.00 54.28 180 SER A N 1
ATOM 1406 C CA . SER A 1 180 ? 26.929 -31.017 -19.486 1.00 54.28 180 SER A CA 1
ATOM 1407 C C . SER A 1 180 ? 28.164 -31.711 -20.066 1.00 54.28 180 SER A C 1
ATOM 1409 O O . SER A 1 180 ? 28.085 -32.260 -21.164 1.00 54.28 180 SER A O 1
ATOM 1411 N N . PHE A 1 181 ? 29.303 -31.585 -19.384 1.00 48.41 181 PHE A N 1
ATOM 1412 C CA . PHE A 1 181 ? 30.499 -32.381 -19.659 1.00 48.41 181 PHE A CA 1
ATOM 1413 C C . PHE A 1 181 ? 30.349 -33.772 -19.047 1.00 48.41 181 PHE A C 1
ATOM 1415 O O . PHE A 1 181 ? 29.768 -33.858 -17.938 1.00 48.41 181 PHE A O 1
#

Secondary structure (DSSP, 8-state):
---TT-HHHHHHHHHHHHHHTT-HHHHHHHHHTT--TT-B-TTS-BHHHHHHHTT-HHHHHHHTTT--HHHHHHHHHHHHHHHT-HHHHHHHHHTTGGGGG-SHHHHHHHHHHHHHHS-HHHHHHHHHHS----SGGGHHHHHHHHHHTT-HHHHHHHHHHHHHHHHHHHHHHHHHT----

InterPro domains:
  IPR002110 Ankyrin repeat [PF12796] (15-102)
  IPR036770 Ankyrin repeat-containing domain superfamily [G3DSA:1.25.40.20] (4-172)
  IPR036770 Ankyrin repeat-containing domain superfamily [SSF48403] (14-161)

Solvent-accessible surface area (backbone atoms only — not comparable to full-atom values): 9709 Å² total; per-residue (Å²): 133,81,66,96,81,42,68,67,58,55,37,40,55,51,39,40,50,24,42,76,72,62,35,36,68,57,38,42,53,40,44,75,73,66,36,57,44,76,41,60,48,98,88,66,48,24,34,50,54,52,13,32,77,67,61,31,39,66,39,40,43,44,60,47,66,84,60,56,39,93,84,43,22,68,62,52,42,52,52,26,36,62,70,43,33,28,30,48,43,39,30,42,34,74,71,47,31,50,70,80,39,71,49,66,67,60,37,48,51,54,51,52,48,26,40,38,52,42,43,58,59,32,46,48,30,45,62,73,56,45,66,95,70,73,54,50,86,44,37,68,64,50,32,49,44,4,45,76,53,69,28,55,69,37,28,51,50,48,51,54,52,20,51,50,52,52,53,53,50,55,55,53,56,57,65,74,64,60,76,88,125

Sequence (181 aa):
MVPLDDPLKNFTVALHFACLQNDADQVTQLMRMGARRDALSESGASALEVADQLNRVEVVKRLMADVDVEKMGLLELLYAIRRGQSTVVHALMEMG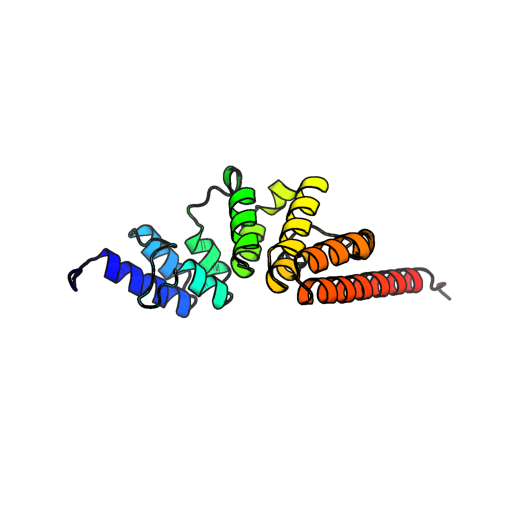VKEQLQDIVVFRGVFLMACAFSNTLVVNALIRHGRPLNVAAFEEILVYIARLANNHAIAELIREISGEQRRRFFRTTMVSHSPSF

Foldseek 3Di:
DPDPPDVQLVLQVQLLVCLVVLPLVSNLVSVVVVHAQQRADPVRDGSLRSNLVVLSLSNNLSNCVVDPCVVCLLVQLLVCLLVQRLSNNLNSLVVPNLVVPVDVVSLVVSLLSSLQRYAPSNNVSCCVRHDPDQLLVCLVVSLVNNVVSPNNVSNVVSVVVNVVSVVVVVVVVVVVPDPPD

Organism: NCBI:txid1392250